Protein AF-A0A842LMZ5-F1 (afdb_monomer)

Sequence (261 aa):
MAWNIGANDLANAMGTSVGSKALTINQVIVLAGILEFSGAVFFGKRVTTTVAKGIVPIELLDQHLITIGAFSSILIAGVWITLATLYRLPVSTTHSIVGAVLGFGLALVLRGSLALSSIKWGTLLNIVASWIISPIAGAFFAFTIFFLIRRFILERAEEIGRVEKIFAYLQVASASYVAFAHGSNDVANAVGPVAAALGLFGTEIPRWLLAIGGLGIVIGLSTWGYRVIETVGERITTLTPTRGFSAEFGTASTVLICSSL

pLDDT: mean 90.0, std 8.0, range [53.66, 97.88]

Foldseek 3Di:
DLLLCLQAVLLVLCLLLVLQVLDDLVRSLVLLLVQLLCLLLPQQQLQLLVVLPDLANCVLDDLVLLLVLLVQLLVQLSVVSVVCLVVLHRDDSVVSSNVSSVVSNVVCCVVVNDPPVNGNVVVVVVVVVLVVVLVVQLVVQLVVQLVCCCVPPVVPDPDVVVVLNVLSVLLSVLSSLSSNLSSSNCLSSNLNSVCSSVVCHNHGDDSVSSSVSSVSSSNSNVPNNCSNSNCSSHPPDNHGSSSSSSSSNSNSVSSVVVSVD

Mean predicted aligned error: 4.44 Å

Secondary structure (DSSP, 8-state):
-HHHHHHHTHHHHHHHHHHTTSS-HHHHHHHHHHHHHHHHHHHHHHHHHHHHT-SS-GGGS-HHHHHHHHHHHHHHHHHHHHHHHHTT----HHHHHHHHHHHHHHHHHHTTSS-GGGS-HHHHHHHHHHHHHHHHHHHHHHHHHHHHHHHHTGGG-S-HHHHHHHHHHHHHHHHHHHHHHHHHHHHHHHHHHHHHHTT-TTSPPPHHHHHHHHHHHHHHIIIIIHHHHHHHHHHS----HHHHHHHHHHHHHHHHHHHH-

Radius of gyration: 19.39 Å; Cα contacts (8 Å, |Δi|>4): 434; chains: 1; bounding box: 47×34×58 Å

Structure (mmCIF, N/CA/C/O backbone):
data_AF-A0A842LMZ5-F1
#
_entry.id   AF-A0A842LMZ5-F1
#
loop_
_atom_site.group_PDB
_atom_site.id
_atom_site.type_symbol
_atom_site.label_atom_id
_atom_site.label_alt_id
_atom_site.label_comp_id
_atom_site.label_asym_id
_atom_site.label_entity_id
_atom_site.label_seq_id
_atom_site.pdbx_PDB_ins_code
_atom_site.Cartn_x
_atom_site.Cartn_y
_atom_site.Cartn_z
_atom_site.occu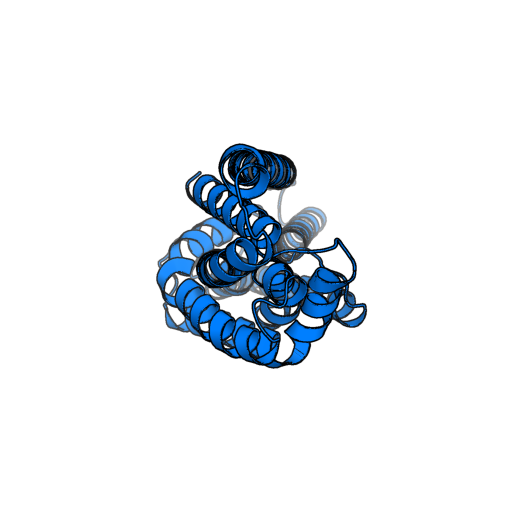pancy
_atom_site.B_iso_or_equiv
_atom_site.auth_seq_id
_atom_site.auth_comp_id
_atom_site.auth_asym_id
_atom_site.auth_atom_id
_atom_site.pdbx_PDB_model_num
ATOM 1 N N . MET A 1 1 ? 4.805 -9.711 -6.530 1.00 94.00 1 MET A N 1
ATOM 2 C CA . MET A 1 1 ? 4.537 -8.283 -6.256 1.00 94.00 1 MET A CA 1
ATOM 3 C C . MET A 1 1 ? 3.115 -8.013 -5.788 1.00 94.00 1 MET A C 1
ATOM 5 O O . MET A 1 1 ? 2.978 -7.666 -4.633 1.00 94.00 1 MET A O 1
ATOM 9 N N . ALA A 1 2 ? 2.054 -8.202 -6.587 1.00 96.25 2 ALA A N 1
ATOM 10 C CA . ALA A 1 2 ? 0.680 -7.941 -6.109 1.00 96.25 2 ALA A CA 1
ATOM 11 C C . ALA A 1 2 ? 0.329 -8.703 -4.814 1.00 96.25 2 ALA A C 1
ATOM 13 O O . ALA A 1 2 ? -0.167 -8.127 -3.854 1.00 96.25 2 ALA A O 1
ATOM 14 N N . TRP A 1 3 ? 0.708 -9.981 -4.752 1.00 97.56 3 TRP A N 1
ATOM 15 C CA . TRP A 1 3 ? 0.637 -10.778 -3.526 1.00 97.56 3 TRP A CA 1
ATOM 16 C C . TRP A 1 3 ? 1.426 -10.174 -2.354 1.00 97.56 3 TRP A C 1
ATOM 18 O O . TRP A 1 3 ? 0.945 -10.157 -1.229 1.00 97.56 3 TRP A O 1
ATOM 28 N N . ASN A 1 4 ? 2.612 -9.620 -2.609 1.00 97.06 4 ASN A N 1
ATOM 29 C CA . ASN A 1 4 ? 3.431 -8.983 -1.578 1.00 97.06 4 ASN A CA 1
ATOM 30 C C . ASN A 1 4 ? 2.762 -7.740 -0.989 1.00 97.06 4 ASN A C 1
ATOM 32 O O . ASN A 1 4 ? 2.852 -7.535 0.214 1.00 97.06 4 ASN A O 1
ATOM 36 N N . ILE A 1 5 ? 2.075 -6.958 -1.827 1.00 95.31 5 ILE A N 1
ATOM 37 C CA . ILE A 1 5 ? 1.325 -5.772 -1.402 1.00 95.31 5 ILE A CA 1
ATOM 38 C C . ILE A 1 5 ? 0.240 -6.179 -0.407 1.00 95.31 5 ILE A C 1
ATOM 40 O O . ILE A 1 5 ? 0.206 -5.669 0.705 1.00 95.31 5 ILE A O 1
ATOM 44 N N . GLY A 1 6 ? -0.590 -7.168 -0.747 1.00 95.62 6 GLY A N 1
ATOM 45 C CA . GLY A 1 6 ? -1.617 -7.645 0.183 1.00 95.62 6 GLY A CA 1
ATOM 46 C C . GLY A 1 6 ? -1.056 -8.280 1.457 1.00 95.62 6 GLY A C 1
ATOM 47 O O . GLY A 1 6 ? -1.643 -8.147 2.527 1.00 95.62 6 GLY A O 1
ATOM 48 N N . ALA A 1 7 ? 0.083 -8.968 1.354 1.00 96.12 7 ALA A N 1
ATOM 49 C CA . ALA A 1 7 ? 0.714 -9.640 2.485 1.00 96.12 7 ALA A CA 1
ATOM 50 C C . ALA A 1 7 ? 1.418 -8.681 3.465 1.00 96.12 7 ALA A C 1
ATOM 52 O O . ALA A 1 7 ? 1.523 -9.013 4.645 1.00 96.12 7 ALA A O 1
ATOM 53 N N . ASN A 1 8 ? 1.912 -7.527 2.999 1.00 95.12 8 ASN A N 1
ATOM 54 C CA . ASN A 1 8 ? 2.664 -6.577 3.825 1.00 95.12 8 ASN A CA 1
ATOM 55 C C . ASN A 1 8 ? 1.869 -5.300 4.133 1.00 95.12 8 ASN A C 1
ATOM 57 O O . ASN A 1 8 ? 1.686 -4.954 5.301 1.00 95.12 8 ASN A O 1
ATOM 61 N N . ASP A 1 9 ? 1.346 -4.640 3.101 1.00 88.50 9 ASP A N 1
ATOM 62 C CA . ASP A 1 9 ? 0.905 -3.247 3.192 1.00 88.50 9 ASP A CA 1
ATOM 63 C C . ASP A 1 9 ? -0.527 -3.117 3.736 1.00 88.50 9 ASP A C 1
ATOM 65 O O . ASP A 1 9 ? -0.882 -2.059 4.252 1.00 88.50 9 ASP A O 1
ATOM 69 N N . LEU A 1 10 ? -1.334 -4.192 3.772 1.00 82.62 10 LEU A N 1
ATOM 70 C CA . LEU A 1 10 ? -2.673 -4.106 4.381 1.00 82.62 10 LEU A CA 1
ATOM 71 C C . LEU A 1 10 ? -2.628 -3.772 5.883 1.00 82.62 10 LEU A C 1
ATOM 73 O O . LEU A 1 10 ? -3.576 -3.215 6.447 1.00 82.62 10 LEU A O 1
ATOM 77 N N . ALA A 1 11 ? -1.512 -4.055 6.554 1.00 86.06 11 ALA A N 1
ATOM 78 C CA . ALA A 1 11 ? -1.322 -3.615 7.930 1.00 86.06 11 ALA A CA 1
ATOM 79 C C . ALA A 1 11 ? -1.464 -2.087 8.079 1.00 86.06 11 ALA A C 1
ATOM 81 O O . ALA A 1 11 ? -1.948 -1.626 9.112 1.00 86.06 11 ALA A O 1
ATOM 82 N N . ASN A 1 12 ? -1.150 -1.322 7.028 1.00 83.62 12 ASN A N 1
ATOM 83 C CA . ASN A 1 12 ? -1.290 0.133 6.988 1.00 83.62 12 ASN A CA 1
ATOM 84 C C . ASN A 1 12 ? -2.759 0.585 6.962 1.00 83.62 12 ASN A C 1
ATOM 86 O O . ASN A 1 12 ? -3.075 1.654 7.479 1.00 83.62 12 ASN A O 1
ATOM 90 N N . ALA A 1 13 ? -3.654 -0.217 6.375 1.00 79.25 13 ALA A N 1
ATOM 91 C CA . ALA A 1 13 ? -5.072 0.112 6.241 1.00 79.25 13 ALA A CA 1
ATOM 92 C C . ALA A 1 13 ? -5.927 -0.393 7.410 1.00 79.25 13 ALA A C 1
ATOM 94 O O . ALA A 1 13 ? -6.877 0.269 7.818 1.00 79.25 13 ALA A O 1
ATOM 95 N N . MET A 1 14 ? -5.610 -1.583 7.929 1.00 88.75 14 MET A N 1
ATOM 96 C CA . MET A 1 14 ? -6.496 -2.323 8.838 1.00 88.75 14 MET A CA 1
ATOM 97 C C . MET A 1 14 ? -5.825 -2.749 10.153 1.00 88.75 14 MET A C 1
ATOM 99 O O . MET A 1 14 ? -6.510 -3.232 11.058 1.00 88.75 14 MET A O 1
ATOM 103 N N . GLY A 1 15 ? -4.510 -2.551 10.308 1.00 90.12 15 GLY A N 1
ATOM 104 C CA . GLY A 1 15 ? -3.787 -2.888 11.542 1.00 90.12 15 GLY A CA 1
ATOM 105 C C . GLY A 1 15 ? -4.336 -2.156 12.767 1.00 90.12 15 GLY A C 1
ATOM 106 O O . GLY A 1 15 ? -4.483 -2.746 13.837 1.00 90.12 15 GLY A O 1
ATOM 107 N N . THR A 1 16 ? -4.747 -0.899 12.590 1.00 90.69 16 THR A N 1
ATOM 108 C CA . THR A 1 16 ? -5.378 -0.073 13.629 1.00 90.69 16 THR A CA 1
ATOM 109 C C . THR A 1 16 ? -6.721 -0.622 14.101 1.00 90.69 16 THR A C 1
ATOM 111 O O . THR A 1 16 ? -7.037 -0.521 15.287 1.00 90.69 16 THR A O 1
ATOM 114 N N . SER A 1 17 ? -7.504 -1.214 13.198 1.00 92.38 17 SER A N 1
ATOM 115 C CA . SER A 1 17 ? -8.817 -1.802 13.498 1.00 92.38 17 SER A CA 1
ATOM 116 C C . SER A 1 17 ? -8.717 -3.140 14.231 1.00 92.38 17 SER A C 1
ATOM 118 O O . SER A 1 17 ? -9.563 -3.444 15.073 1.00 92.38 17 SER A O 1
ATOM 120 N N . VAL A 1 18 ? -7.664 -3.921 13.965 1.00 92.88 18 VAL A N 1
ATOM 121 C CA . VAL A 1 18 ? -7.360 -5.128 14.752 1.00 92.88 18 VAL A CA 1
ATOM 122 C C . VAL A 1 18 ? -6.804 -4.750 16.123 1.00 92.88 18 VAL A C 1
ATOM 124 O O . VAL A 1 18 ? -7.275 -5.262 17.137 1.00 92.88 18 VAL A O 1
ATOM 127 N N . GLY A 1 19 ? -5.867 -3.798 16.176 1.00 91.44 19 GLY A N 1
ATOM 128 C CA . GLY A 1 19 ? -5.256 -3.333 17.424 1.00 91.44 19 GLY A CA 1
ATOM 129 C C . GLY A 1 19 ? -6.251 -2.712 18.410 1.00 91.44 19 GLY A C 1
ATOM 130 O O . GLY A 1 19 ? -6.154 -2.944 19.614 1.00 91.44 19 GLY A O 1
ATOM 131 N N . SER A 1 20 ? -7.255 -1.978 17.913 1.00 92.69 20 SER A N 1
ATOM 132 C CA . SER A 1 20 ? -8.345 -1.425 18.735 1.00 92.69 20 SER A CA 1
ATOM 133 C C . SER A 1 20 ? -9.428 -2.443 19.106 1.00 92.69 20 SER A C 1
ATOM 135 O O . SER A 1 20 ? -10.341 -2.115 19.867 1.00 92.69 20 SER A O 1
ATOM 137 N N . LYS A 1 21 ? -9.340 -3.671 18.573 1.00 92.06 21 LYS A N 1
ATOM 138 C CA . LYS A 1 21 ? -10.358 -4.729 18.664 1.00 92.06 21 LYS A CA 1
ATOM 139 C C . LYS A 1 21 ? -11.708 -4.346 18.041 1.00 92.06 21 LYS A C 1
ATOM 141 O O . LYS A 1 21 ? -12.724 -4.951 18.381 1.00 92.06 21 LYS A O 1
ATOM 146 N N . ALA A 1 22 ? -11.729 -3.369 17.131 1.00 92.44 22 ALA A N 1
ATOM 147 C CA . ALA A 1 22 ? -12.920 -3.032 16.350 1.00 92.44 22 ALA A CA 1
ATOM 148 C C . ALA A 1 22 ? -13.257 -4.132 15.329 1.00 92.44 22 ALA A C 1
ATOM 150 O O . ALA A 1 22 ? -14.430 -4.404 15.079 1.00 92.44 22 ALA A O 1
ATOM 151 N N . LEU A 1 23 ? -12.233 -4.793 14.774 1.00 93.81 23 LEU A N 1
ATOM 152 C CA . LEU A 1 23 ? -12.373 -5.926 13.861 1.00 93.81 23 LEU A CA 1
ATOM 153 C C . LEU A 1 23 ? -11.467 -7.088 14.266 1.00 93.81 23 LEU A C 1
ATOM 155 O O . LEU A 1 23 ? -10.361 -6.910 14.770 1.00 93.81 23 LEU A O 1
ATOM 159 N N . THR A 1 24 ? -11.924 -8.300 13.977 1.00 94.06 24 THR A N 1
ATOM 160 C CA . THR A 1 24 ? -11.090 -9.508 14.009 1.00 94.06 24 THR A CA 1
ATOM 161 C C . THR A 1 24 ? -10.314 -9.664 12.700 1.00 94.06 24 THR A C 1
ATOM 163 O O . THR A 1 24 ? -10.743 -9.178 11.653 1.00 94.06 24 THR A O 1
ATOM 166 N N . ILE A 1 25 ? -9.209 -10.414 12.723 1.00 91.12 25 ILE A N 1
ATOM 167 C CA . ILE A 1 25 ? -8.402 -10.698 11.521 1.00 91.12 25 ILE A CA 1
ATOM 168 C C . ILE A 1 25 ? -9.253 -11.320 10.403 1.00 91.12 25 ILE A C 1
ATOM 170 O O . ILE A 1 25 ? -9.144 -10.913 9.250 1.00 91.12 25 ILE A O 1
ATOM 174 N N . ASN A 1 26 ? -10.157 -12.245 10.734 1.00 92.75 26 ASN A N 1
ATOM 175 C CA . ASN A 1 26 ? -11.034 -12.874 9.741 1.00 92.75 26 ASN A CA 1
ATOM 176 C C . ASN A 1 26 ? -11.990 -11.864 9.089 1.00 92.75 26 ASN A C 1
ATOM 178 O O . ASN A 1 26 ? -12.201 -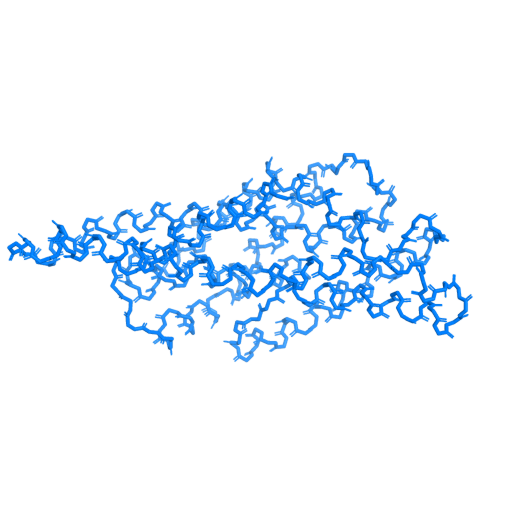11.909 7.879 1.00 92.75 26 ASN A O 1
ATOM 182 N N . GLN A 1 27 ? -12.542 -10.930 9.872 1.00 95.38 27 GLN A N 1
ATOM 183 C CA . GLN A 1 27 ? -13.381 -9.857 9.331 1.00 95.38 27 GLN A CA 1
ATOM 184 C C . GLN A 1 27 ? -12.571 -8.915 8.440 1.00 95.38 27 GLN A C 1
ATOM 186 O O . GLN A 1 27 ? -13.058 -8.532 7.380 1.00 95.38 27 GLN A O 1
ATOM 191 N N . VAL A 1 28 ? -11.334 -8.590 8.831 1.00 93.69 28 VAL A N 1
ATOM 192 C CA . VAL A 1 28 ? -10.422 -7.780 8.014 1.00 93.69 28 VAL A CA 1
ATOM 193 C C . VAL A 1 28 ? -10.125 -8.459 6.683 1.00 93.69 28 VAL A C 1
ATOM 195 O O . VAL A 1 28 ? -10.244 -7.806 5.654 1.00 93.69 28 VAL A O 1
ATOM 198 N N . ILE A 1 29 ? -9.802 -9.755 6.668 1.00 93.00 29 ILE A N 1
ATOM 199 C CA . ILE A 1 29 ? -9.502 -10.484 5.425 1.00 93.00 29 ILE A CA 1
ATOM 200 C C . ILE A 1 29 ? -10.671 -10.388 4.435 1.00 93.00 29 ILE A C 1
ATOM 202 O O . ILE A 1 29 ? -10.458 -10.093 3.260 1.00 93.00 29 ILE A O 1
ATOM 206 N N . VAL A 1 30 ? -11.908 -10.583 4.904 1.00 95.06 30 VAL A N 1
ATOM 207 C CA . VAL A 1 30 ? -13.100 -10.509 4.044 1.00 95.06 30 VAL A CA 1
ATOM 208 C C . VAL A 1 30 ? -13.379 -9.073 3.600 1.00 95.06 30 VAL A C 1
ATOM 210 O O . VAL A 1 30 ? -13.514 -8.810 2.405 1.00 95.06 30 VAL A O 1
ATOM 213 N N . LEU A 1 31 ? -13.457 -8.138 4.550 1.00 95.69 31 LEU A N 1
ATOM 214 C CA . LEU A 1 31 ? -13.822 -6.747 4.286 1.00 95.69 31 LEU A CA 1
ATOM 215 C C . LEU A 1 31 ? -12.781 -6.054 3.406 1.00 95.69 31 LEU A C 1
ATOM 217 O O . LEU A 1 31 ? -13.117 -5.506 2.356 1.00 95.69 31 LEU A O 1
ATOM 221 N N . ALA A 1 32 ? -11.513 -6.113 3.809 1.00 94.50 32 ALA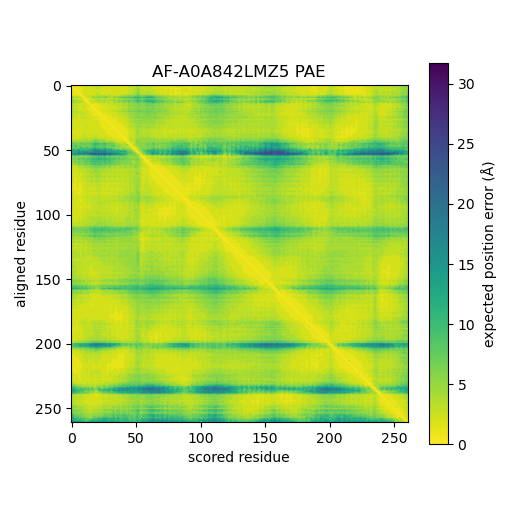 A N 1
ATOM 222 C CA . ALA A 1 32 ? -10.426 -5.518 3.054 1.00 94.50 32 ALA A CA 1
ATOM 223 C C . ALA A 1 32 ? -10.224 -6.233 1.719 1.00 94.50 32 ALA A C 1
ATOM 225 O O . ALA A 1 32 ? -9.994 -5.563 0.724 1.00 94.50 32 ALA A O 1
ATOM 226 N N . GLY A 1 33 ? -10.399 -7.558 1.649 1.00 95.50 33 GLY A N 1
ATOM 227 C CA . GLY A 1 33 ? -10.316 -8.289 0.385 1.00 95.50 33 GLY A CA 1
ATOM 228 C C . GLY A 1 33 ? -11.298 -7.760 -0.666 1.00 95.50 33 GLY A C 1
ATOM 229 O O . GLY A 1 33 ? -10.911 -7.505 -1.805 1.00 95.50 33 GLY A O 1
ATOM 230 N N . ILE A 1 34 ? -12.555 -7.519 -0.280 1.00 96.56 34 ILE A N 1
ATOM 231 C CA . ILE A 1 34 ? -13.571 -6.951 -1.181 1.00 96.56 34 ILE A CA 1
ATOM 232 C C . ILE A 1 34 ? -13.214 -5.513 -1.579 1.00 96.56 34 ILE A C 1
ATOM 234 O O . ILE A 1 34 ? -13.311 -5.152 -2.757 1.00 96.56 34 ILE A O 1
ATOM 238 N N . LEU A 1 35 ? -12.819 -4.685 -0.611 1.00 95.56 35 LEU A N 1
ATOM 239 C CA . LEU A 1 35 ? -12.592 -3.255 -0.824 1.00 95.56 35 LEU A CA 1
ATOM 240 C C . LEU A 1 35 ? -11.307 -2.966 -1.599 1.00 95.56 35 LEU A C 1
ATOM 242 O O . LEU A 1 35 ? -11.349 -2.168 -2.530 1.00 95.56 35 LEU A O 1
ATOM 246 N N . GLU A 1 36 ? -10.209 -3.651 -1.286 1.00 94.38 36 GLU A N 1
ATOM 247 C CA . GLU A 1 36 ? -8.940 -3.571 -2.018 1.00 94.38 36 GLU A CA 1
ATOM 248 C C . GLU A 1 36 ? -9.131 -4.008 -3.468 1.00 94.38 36 GLU A C 1
ATOM 250 O O . GLU A 1 36 ? -8.725 -3.304 -4.390 1.00 94.38 36 GLU A O 1
ATOM 255 N N . PHE A 1 37 ? -9.810 -5.141 -3.689 1.00 96.12 37 PHE A N 1
ATOM 256 C CA . PHE A 1 37 ? -10.109 -5.617 -5.037 1.00 96.12 37 PHE A CA 1
ATOM 257 C C . PHE A 1 37 ? -10.954 -4.604 -5.815 1.00 96.12 37 PHE A C 1
ATOM 259 O O . PHE A 1 37 ? -10.651 -4.286 -6.966 1.00 96.12 37 PHE A O 1
ATOM 266 N N . SER A 1 38 ? -11.992 -4.061 -5.176 1.00 94.94 38 SER A N 1
ATOM 267 C CA . SER A 1 38 ? -12.867 -3.059 -5.787 1.00 94.94 38 SER A CA 1
ATOM 268 C C . SER A 1 38 ? -12.104 -1.770 -6.113 1.00 94.94 38 SER A C 1
ATOM 270 O O . SER A 1 38 ? -12.198 -1.271 -7.235 1.00 94.94 38 SER A O 1
ATOM 272 N N . GLY A 1 39 ? -11.305 -1.255 -5.177 1.00 92.38 39 GLY A N 1
ATOM 273 C CA . GLY A 1 39 ? -10.462 -0.078 -5.381 1.00 92.38 39 GLY A CA 1
ATOM 274 C C . GLY A 1 39 ? -9.471 -0.283 -6.525 1.00 92.38 39 GLY A C 1
ATOM 275 O O . GLY A 1 39 ? -9.402 0.538 -7.444 1.00 92.38 39 GLY A O 1
ATOM 276 N N . ALA A 1 40 ? -8.784 -1.426 -6.535 1.00 92.81 40 ALA A N 1
ATOM 277 C CA . ALA A 1 40 ? -7.825 -1.799 -7.570 1.00 92.81 40 ALA A CA 1
ATOM 278 C C . ALA A 1 40 ? -8.460 -1.847 -8.969 1.00 92.81 40 ALA A C 1
ATOM 280 O O . ALA A 1 40 ? -7.941 -1.246 -9.913 1.00 92.81 40 ALA A O 1
ATOM 281 N N . VAL A 1 41 ? -9.603 -2.525 -9.112 1.00 93.50 41 VAL A N 1
ATOM 282 C CA . VAL A 1 41 ? -10.260 -2.740 -10.412 1.00 93.50 41 VAL A CA 1
ATOM 283 C C . VAL A 1 41 ? -10.941 -1.482 -10.938 1.00 93.50 41 VAL A C 1
ATOM 285 O O . VAL A 1 41 ? -10.830 -1.176 -12.128 1.00 93.50 41 VAL A O 1
ATOM 288 N N . PHE A 1 42 ? -11.665 -0.759 -10.081 1.00 89.94 42 PHE A N 1
ATOM 289 C CA . PHE A 1 42 ? -12.510 0.351 -10.523 1.00 89.94 42 PHE A CA 1
ATOM 290 C C . PHE A 1 42 ? -11.784 1.699 -10.526 1.00 89.94 42 PHE A C 1
ATOM 292 O O . PHE A 1 42 ? -12.078 2.532 -11.383 1.00 89.94 42 PHE A O 1
ATOM 299 N N . PHE A 1 43 ? -10.818 1.908 -9.626 1.00 86.69 43 PHE A N 1
ATOM 300 C CA . PHE A 1 43 ? -10.148 3.203 -9.447 1.00 86.69 43 PHE A CA 1
ATOM 301 C C . PHE A 1 43 ? -8.634 3.155 -9.685 1.00 86.69 43 PHE A C 1
ATOM 303 O O . PHE A 1 43 ? -8.028 4.200 -9.927 1.00 86.69 43 PHE A O 1
ATOM 310 N N . GLY A 1 44 ? -8.027 1.966 -9.759 1.00 83.75 44 GLY A N 1
ATOM 311 C CA . GLY A 1 44 ? -6.580 1.831 -9.948 1.00 83.75 44 GLY A CA 1
ATOM 312 C C . GLY A 1 44 ? -6.037 2.236 -11.316 1.00 83.75 44 GLY A C 1
ATOM 313 O O . GLY A 1 44 ? -4.835 2.466 -11.470 1.00 83.75 44 GLY A O 1
ATOM 314 N N . LYS A 1 45 ? -6.908 2.409 -12.317 1.00 81.56 45 LYS A N 1
ATOM 315 C CA . LYS A 1 45 ? -6.509 2.835 -13.667 1.00 81.56 45 LYS A CA 1
ATOM 316 C C . LYS A 1 45 ? -5.754 4.167 -13.653 1.00 81.56 45 LYS A C 1
ATOM 318 O O . LYS A 1 45 ? -4.722 4.275 -14.310 1.00 81.56 45 LYS A O 1
ATOM 323 N N . ARG A 1 46 ? -6.243 5.165 -12.903 1.00 73.12 46 ARG A N 1
ATOM 324 C CA . ARG A 1 46 ? -5.671 6.525 -12.900 1.00 73.12 46 ARG A CA 1
ATOM 325 C C . ARG A 1 46 ? -4.221 6.504 -12.418 1.00 73.12 46 ARG A C 1
ATOM 327 O O . ARG A 1 46 ? -3.345 6.954 -13.147 1.00 73.12 46 ARG A O 1
ATOM 334 N N . VAL A 1 47 ? -3.970 5.905 -11.256 1.00 70.50 47 VAL A N 1
ATOM 335 C CA . VAL A 1 47 ? -2.632 5.848 -10.642 1.00 70.50 47 VAL A CA 1
ATOM 336 C C . VAL A 1 47 ? -1.680 4.971 -11.450 1.00 70.50 47 VAL A C 1
ATOM 338 O O . VAL A 1 47 ? -0.529 5.337 -11.680 1.00 70.50 47 VAL A O 1
ATOM 341 N N . THR A 1 48 ? -2.174 3.850 -11.981 1.00 73.81 48 THR A N 1
ATOM 342 C CA . THR A 1 48 ? -1.359 2.953 -12.812 1.00 73.81 48 THR A CA 1
ATOM 343 C C . THR A 1 48 ? -0.838 3.658 -14.064 1.00 73.81 48 THR A C 1
ATOM 345 O O . THR A 1 48 ? 0.327 3.489 -14.424 1.00 73.81 48 THR A O 1
ATOM 348 N N . THR A 1 49 ? -1.655 4.502 -14.705 1.00 64.62 49 THR A N 1
ATOM 349 C CA . THR A 1 49 ? -1.212 5.267 -15.883 1.00 64.62 49 THR A CA 1
ATOM 350 C C . THR A 1 49 ? -0.156 6.329 -15.565 1.00 64.62 49 THR A C 1
ATOM 352 O O . THR A 1 49 ? 0.656 6.642 -16.435 1.00 64.62 49 THR A O 1
ATOM 355 N N . THR A 1 50 ? -0.120 6.873 -14.344 1.00 64.62 50 THR A N 1
ATOM 356 C CA . THR A 1 50 ? 0.906 7.834 -13.905 1.00 64.62 50 THR A CA 1
ATOM 357 C C . THR A 1 50 ? 2.200 7.146 -13.488 1.00 64.62 50 THR A C 1
ATOM 359 O O . THR A 1 50 ? 3.268 7.590 -13.900 1.00 64.62 50 THR A O 1
ATOM 362 N N . VAL A 1 51 ? 2.127 6.033 -12.748 1.00 61.03 51 VAL A N 1
ATOM 363 C CA . VAL A 1 51 ? 3.312 5.238 -12.362 1.00 61.03 51 VAL A CA 1
ATOM 364 C C . VAL A 1 51 ? 4.013 4.673 -13.594 1.00 61.03 51 VAL A C 1
ATOM 366 O O . VAL A 1 51 ? 5.243 4.688 -13.662 1.00 61.03 51 VAL A O 1
ATOM 369 N N . ALA A 1 52 ? 3.242 4.255 -14.604 1.00 53.66 52 ALA A N 1
ATOM 370 C CA . ALA A 1 52 ? 3.792 3.783 -15.866 1.00 53.66 52 ALA A CA 1
ATOM 371 C C . ALA A 1 52 ? 4.716 4.826 -16.508 1.00 53.66 52 ALA A C 1
ATOM 373 O O . ALA A 1 52 ? 5.781 4.425 -16.953 1.00 53.66 52 ALA A O 1
ATOM 374 N N . LYS A 1 53 ? 4.374 6.133 -16.462 1.00 55.03 53 LYS A N 1
ATOM 375 C CA . LYS A 1 53 ? 5.119 7.259 -17.082 1.00 55.03 53 LYS A CA 1
ATOM 376 C C . LYS A 1 53 ? 6.555 7.465 -16.573 1.00 55.03 53 LYS A C 1
ATOM 378 O O . LYS A 1 53 ? 7.314 8.179 -17.231 1.00 55.03 53 LYS A O 1
ATOM 383 N N . GLY A 1 54 ? 6.911 6.802 -15.469 1.00 67.94 54 GLY A N 1
ATOM 384 C CA . GLY A 1 54 ? 8.256 6.315 -15.148 1.00 67.94 54 GLY A CA 1
ATOM 385 C C . GLY A 1 54 ? 9.358 7.343 -14.858 1.00 67.94 54 GLY A C 1
ATOM 386 O O . GLY A 1 54 ? 9.474 8.385 -15.494 1.00 67.94 54 GLY A O 1
ATOM 387 N N . ILE A 1 55 ? 10.233 6.995 -13.908 1.00 77.81 55 ILE A N 1
ATOM 388 C CA . ILE A 1 55 ? 11.511 7.680 -13.613 1.00 77.81 55 ILE A CA 1
ATOM 389 C C . ILE A 1 55 ? 12.556 7.390 -14.706 1.00 77.81 55 ILE A C 1
ATOM 391 O O . ILE A 1 55 ? 13.414 8.222 -15.003 1.00 77.81 55 ILE A O 1
ATOM 395 N N . VAL A 1 56 ? 12.469 6.204 -15.313 1.00 86.81 56 VAL A N 1
ATOM 396 C CA . VAL A 1 56 ? 13.294 5.776 -16.446 1.00 86.81 56 VAL A CA 1
ATOM 397 C C . VAL A 1 56 ? 12.547 6.113 -17.743 1.00 86.81 56 VAL A C 1
ATOM 399 O O . VAL A 1 56 ? 11.360 5.794 -17.834 1.00 86.81 56 VAL A O 1
ATOM 402 N N . PRO A 1 57 ? 13.197 6.754 -18.732 1.00 85.38 57 PRO A N 1
ATOM 403 C CA . PRO A 1 57 ? 12.580 7.136 -20.002 1.00 85.38 57 PRO A CA 1
ATOM 404 C C . PRO A 1 57 ? 12.425 5.911 -20.908 1.00 85.38 57 PRO A C 1
ATOM 406 O O . PRO A 1 57 ? 13.253 5.640 -21.778 1.00 85.38 57 PRO A O 1
ATOM 409 N N . ILE A 1 58 ? 11.384 5.121 -20.663 1.00 82.88 58 ILE A N 1
ATOM 410 C CA . ILE A 1 58 ? 11.173 3.868 -21.386 1.00 82.88 58 ILE A CA 1
ATOM 411 C C . ILE A 1 58 ? 10.875 4.077 -22.875 1.00 82.88 58 ILE A C 1
ATOM 413 O O . ILE A 1 58 ? 11.066 3.161 -23.658 1.00 82.88 58 ILE A O 1
ATOM 417 N N . GLU A 1 59 ? 10.480 5.283 -23.286 1.00 82.81 59 GLU A N 1
ATOM 418 C CA . GLU A 1 59 ? 10.238 5.641 -24.688 1.00 82.81 59 GLU A CA 1
ATOM 419 C C . GLU A 1 59 ? 11.519 5.619 -25.540 1.00 82.81 59 GLU A C 1
ATOM 421 O O . GLU A 1 59 ? 11.450 5.551 -26.764 1.00 82.81 59 GLU A O 1
ATOM 426 N N . LEU A 1 60 ? 12.687 5.686 -24.894 1.00 86.00 60 LEU A N 1
ATOM 427 C CA . LEU A 1 60 ? 13.999 5.627 -25.544 1.00 86.00 60 LEU A CA 1
ATOM 428 C C . LEU A 1 60 ? 14.544 4.196 -25.656 1.00 86.00 60 LEU A C 1
ATOM 430 O O . LEU A 1 60 ? 15.634 4.001 -26.190 1.00 86.00 60 LEU A O 1
ATOM 434 N N . LEU A 1 61 ? 13.829 3.210 -25.109 1.00 88.50 61 LEU A N 1
ATOM 435 C CA . LEU A 1 61 ? 14.280 1.828 -24.998 1.00 88.50 61 LEU A CA 1
ATOM 436 C C . LEU A 1 61 ? 13.488 0.926 -25.942 1.00 88.50 61 LEU A C 1
ATOM 438 O O . LEU A 1 61 ? 12.315 1.162 -26.226 1.00 88.50 61 LEU A O 1
ATOM 442 N N . ASP A 1 62 ? 14.118 -0.151 -26.400 1.00 91.50 62 ASP A N 1
ATOM 443 C CA . ASP A 1 62 ? 13.402 -1.202 -27.107 1.00 91.50 62 ASP A CA 1
ATOM 444 C C . ASP A 1 62 ? 12.489 -1.985 -26.149 1.00 91.50 62 ASP A C 1
ATOM 446 O O . ASP A 1 62 ? 12.760 -2.141 -24.953 1.00 91.50 62 ASP A O 1
ATOM 450 N N . GLN A 1 63 ? 11.405 -2.535 -26.697 1.00 91.56 63 GLN A N 1
ATOM 451 C CA . GLN A 1 63 ? 10.404 -3.262 -25.916 1.00 91.56 63 GLN A CA 1
ATOM 452 C C . GLN A 1 63 ? 10.994 -4.453 -25.142 1.00 91.56 63 GLN A C 1
ATOM 454 O O . GLN A 1 63 ? 10.493 -4.799 -24.067 1.00 91.56 63 GLN A O 1
ATOM 459 N N . HIS A 1 64 ? 12.057 -5.083 -25.652 1.00 92.75 64 HIS A N 1
ATOM 460 C CA . HIS A 1 64 ? 12.687 -6.218 -24.989 1.00 92.75 64 HIS A CA 1
ATOM 461 C C . HIS A 1 64 ? 13.419 -5.778 -23.711 1.00 92.75 64 HIS A C 1
ATOM 463 O O . HIS A 1 64 ? 13.210 -6.388 -22.658 1.00 92.75 64 HIS A O 1
ATOM 469 N N . LEU A 1 65 ? 14.171 -4.672 -23.745 1.00 92.69 65 LEU A N 1
ATOM 470 C CA . LEU A 1 65 ? 14.777 -4.087 -22.545 1.00 92.69 65 LEU A CA 1
ATOM 471 C C . LEU A 1 65 ? 13.737 -3.597 -21.534 1.00 92.69 65 LEU A C 1
ATOM 473 O O . LEU A 1 65 ? 13.903 -3.851 -20.340 1.00 92.69 65 LEU A O 1
ATOM 477 N N . ILE A 1 66 ? 12.650 -2.955 -21.982 1.00 91.88 66 ILE A N 1
ATOM 478 C CA . ILE A 1 66 ? 11.550 -2.529 -21.092 1.00 91.88 66 ILE A CA 1
ATOM 479 C C . ILE A 1 66 ? 10.973 -3.737 -20.351 1.00 91.88 66 ILE A C 1
ATOM 481 O O . ILE A 1 66 ? 10.784 -3.699 -19.134 1.00 91.88 66 ILE A O 1
ATOM 485 N N . THR A 1 67 ? 10.736 -4.826 -21.081 1.00 93.62 67 THR A N 1
ATOM 486 C CA . THR A 1 67 ? 10.194 -6.072 -20.534 1.00 93.62 67 THR A CA 1
ATOM 487 C C . THR A 1 67 ? 11.133 -6.668 -19.486 1.00 93.62 67 THR A C 1
ATOM 489 O O . THR A 1 67 ? 10.702 -6.955 -18.369 1.00 93.62 67 THR A O 1
ATOM 492 N N . ILE A 1 68 ? 12.428 -6.795 -19.798 1.00 93.62 68 ILE A N 1
ATOM 493 C CA . ILE A 1 68 ? 13.437 -7.294 -18.849 1.00 93.62 68 ILE A CA 1
ATOM 494 C C . ILE A 1 68 ? 13.498 -6.413 -17.602 1.00 93.62 68 ILE A C 1
ATOM 496 O O . ILE A 1 68 ? 13.527 -6.939 -16.487 1.00 93.62 68 ILE A O 1
ATOM 500 N N . GLY A 1 69 ? 13.497 -5.090 -17.776 1.00 92.88 69 GLY A N 1
ATOM 501 C CA . GLY A 1 69 ? 13.515 -4.133 -16.675 1.00 92.88 69 GLY A CA 1
ATOM 502 C C . GLY A 1 69 ? 12.312 -4.296 -15.759 1.00 92.88 69 GLY A C 1
ATOM 503 O O . GLY A 1 69 ? 12.477 -4.511 -14.563 1.00 92.88 69 GLY A O 1
ATOM 504 N N . ALA A 1 70 ? 11.107 -4.300 -16.325 1.00 92.81 70 ALA A N 1
ATOM 505 C CA . ALA A 1 70 ? 9.869 -4.483 -15.578 1.00 92.81 70 ALA A CA 1
ATOM 506 C C . ALA A 1 70 ? 9.837 -5.799 -14.784 1.00 92.81 70 ALA A C 1
ATOM 508 O O . ALA A 1 70 ? 9.531 -5.785 -13.588 1.00 92.81 70 ALA A O 1
ATOM 509 N N . PHE A 1 71 ? 10.187 -6.926 -15.415 1.00 94.31 71 PHE A N 1
ATOM 510 C CA . PHE A 1 71 ? 10.234 -8.223 -14.733 1.00 94.31 71 PHE A CA 1
ATOM 511 C C . PHE A 1 71 ? 11.288 -8.248 -13.628 1.00 94.31 71 PHE A C 1
ATOM 513 O O . PHE A 1 71 ? 10.994 -8.692 -12.518 1.00 94.31 71 PHE A O 1
ATOM 520 N N . SER A 1 72 ? 12.487 -7.732 -13.902 1.00 95.38 72 SER A N 1
ATOM 521 C CA . SER A 1 72 ? 13.574 -7.676 -12.920 1.00 95.38 72 SER A CA 1
ATOM 522 C C . SER A 1 72 ? 13.191 -6.807 -11.721 1.00 95.38 72 SER A C 1
ATOM 524 O O . SER A 1 72 ? 13.390 -7.224 -10.579 1.00 95.38 72 SER A O 1
ATOM 526 N N . SER A 1 73 ? 12.581 -5.639 -11.959 1.00 94.69 73 SER A N 1
ATOM 527 C CA . SER A 1 73 ? 12.157 -4.718 -10.902 1.00 94.69 73 SER A CA 1
ATOM 528 C C . SER A 1 73 ? 11.048 -5.304 -10.026 1.00 94.69 73 SER A C 1
ATOM 530 O O . SER A 1 73 ? 11.148 -5.258 -8.801 1.00 94.69 73 SER A O 1
ATOM 532 N N . ILE A 1 74 ? 10.016 -5.907 -10.629 1.00 94.94 74 ILE A N 1
ATOM 533 C CA . ILE A 1 74 ? 8.933 -6.584 -9.894 1.00 94.94 74 ILE A CA 1
ATOM 534 C C . ILE A 1 74 ? 9.475 -7.770 -9.091 1.00 94.94 74 ILE A C 1
ATOM 536 O O . ILE A 1 74 ? 9.042 -7.988 -7.956 1.00 94.94 74 ILE A O 1
ATOM 540 N N . LEU A 1 75 ? 10.401 -8.545 -9.666 1.00 96.50 75 LEU A N 1
ATOM 541 C CA . LEU A 1 75 ? 10.978 -9.716 -9.016 1.00 96.50 75 LEU A CA 1
ATOM 542 C C . LEU A 1 75 ? 11.788 -9.320 -7.781 1.00 96.50 75 LEU A C 1
ATOM 544 O O . LEU A 1 75 ? 11.524 -9.844 -6.701 1.00 96.50 75 LEU A O 1
ATOM 548 N N . ILE A 1 76 ? 12.733 -8.382 -7.911 1.00 97.31 76 ILE A N 1
ATOM 549 C CA . ILE A 1 76 ? 13.600 -8.002 -6.788 1.00 97.31 76 ILE A CA 1
ATOM 550 C C . ILE A 1 76 ? 12.827 -7.277 -5.683 1.00 97.31 76 ILE A C 1
ATOM 552 O O . ILE A 1 76 ? 13.026 -7.583 -4.507 1.00 97.31 76 ILE A O 1
ATOM 556 N N . ALA A 1 77 ? 11.883 -6.395 -6.041 1.00 96.25 77 ALA A N 1
ATOM 557 C CA . ALA A 1 77 ? 10.990 -5.768 -5.070 1.00 96.25 77 ALA A CA 1
ATOM 558 C C . ALA A 1 77 ? 10.148 -6.832 -4.348 1.00 96.25 77 ALA A C 1
ATOM 560 O O . ALA A 1 77 ? 10.070 -6.836 -3.122 1.00 96.25 77 ALA A O 1
ATOM 561 N N . GLY A 1 78 ? 9.589 -7.791 -5.095 1.00 97.12 78 GLY A N 1
ATOM 562 C CA . GLY A 1 78 ? 8.833 -8.907 -4.535 1.00 97.12 78 GLY A CA 1
ATOM 563 C C . GLY A 1 78 ? 9.651 -9.763 -3.567 1.00 97.12 78 GLY A C 1
ATOM 564 O O . GLY A 1 78 ? 9.170 -10.060 -2.479 1.00 97.12 78 GLY A O 1
ATOM 565 N N . VAL A 1 79 ? 10.890 -10.124 -3.919 1.00 97.88 79 VAL A N 1
ATOM 566 C CA . VAL A 1 79 ? 11.790 -10.893 -3.039 1.00 97.88 79 VAL A CA 1
ATOM 567 C C . VAL A 1 79 ? 12.069 -10.130 -1.747 1.00 97.88 79 VAL A C 1
ATOM 569 O O . VAL A 1 79 ? 11.903 -10.694 -0.665 1.00 97.88 79 VAL A O 1
ATOM 572 N N . TRP A 1 80 ? 12.430 -8.848 -1.843 1.00 97.62 80 TRP A N 1
ATOM 573 C CA . TRP A 1 80 ? 12.683 -8.006 -0.674 1.00 97.62 80 TRP A CA 1
ATOM 574 C C . TRP A 1 80 ? 11.467 -7.927 0.257 1.00 97.62 80 TRP A C 1
ATOM 576 O O . TRP A 1 80 ? 11.588 -8.170 1.458 1.00 97.62 80 TRP A O 1
ATOM 586 N N . ILE A 1 81 ? 10.276 -7.671 -0.291 1.00 97.25 81 ILE A N 1
ATOM 587 C CA . ILE A 1 81 ? 9.053 -7.554 0.512 1.00 97.25 81 ILE A CA 1
ATOM 588 C C . ILE A 1 81 ? 8.655 -8.911 1.104 1.00 97.25 81 ILE A C 1
ATOM 590 O O . ILE A 1 81 ? 8.216 -8.965 2.251 1.00 97.25 81 ILE A O 1
ATOM 594 N N . THR A 1 82 ? 8.836 -10.026 0.384 1.00 97.25 82 THR A N 1
ATOM 595 C CA . THR A 1 82 ? 8.628 -11.372 0.952 1.00 97.25 82 THR A CA 1
ATOM 596 C C . THR A 1 82 ? 9.516 -11.584 2.175 1.00 97.25 82 THR A C 1
ATOM 598 O O . THR A 1 82 ? 9.020 -12.024 3.211 1.00 97.25 82 THR A O 1
ATOM 601 N N . LEU A 1 83 ? 10.807 -11.245 2.081 1.00 97.50 83 LEU A N 1
ATOM 602 C CA . LEU A 1 83 ? 11.743 -11.367 3.200 1.00 97.50 83 LEU A CA 1
ATOM 603 C C . LEU A 1 83 ? 11.323 -10.477 4.375 1.00 97.50 83 LEU A C 1
ATOM 605 O O . LEU A 1 83 ? 11.231 -10.961 5.499 1.00 97.50 83 LEU A O 1
ATOM 609 N N . ALA A 1 84 ? 10.979 -9.213 4.129 1.00 96.62 84 ALA A N 1
ATOM 610 C CA . ALA A 1 84 ? 10.477 -8.321 5.174 1.00 96.62 84 ALA A CA 1
ATOM 611 C C . ALA A 1 84 ? 9.210 -8.875 5.855 1.00 96.62 84 ALA A C 1
ATOM 613 O O . ALA A 1 84 ? 9.120 -8.911 7.083 1.00 96.62 84 ALA A O 1
ATOM 614 N N . THR A 1 85 ? 8.269 -9.399 5.066 1.00 96.00 85 THR A N 1
ATOM 615 C CA . THR A 1 85 ? 7.018 -10.001 5.559 1.00 96.00 85 THR A CA 1
ATOM 616 C C . THR A 1 85 ? 7.274 -11.269 6.379 1.00 96.00 85 THR A C 1
ATOM 618 O O . THR A 1 85 ? 6.604 -11.493 7.389 1.00 96.00 85 THR A O 1
ATOM 621 N N . LEU A 1 86 ? 8.274 -12.085 6.013 1.00 95.56 86 LEU A N 1
ATOM 622 C CA . LEU A 1 86 ? 8.699 -13.249 6.806 1.00 95.56 86 LEU A CA 1
ATOM 623 C C . LEU A 1 86 ? 9.131 -12.841 8.218 1.00 95.56 86 LEU A C 1
ATOM 625 O O . LEU A 1 86 ? 8.733 -13.490 9.188 1.00 95.56 86 LEU A O 1
ATOM 629 N N . TYR A 1 87 ? 9.873 -11.737 8.325 1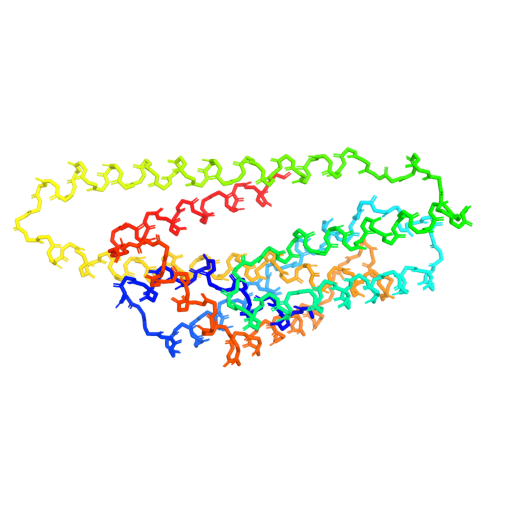.00 95.00 87 TYR A N 1
ATOM 630 C CA . TYR A 1 87 ? 10.290 -11.138 9.596 1.00 95.00 87 TYR A CA 1
ATOM 631 C C . TYR A 1 87 ? 9.221 -10.241 10.241 1.00 95.00 87 TYR A C 1
ATOM 633 O O . TYR A 1 87 ? 9.483 -9.635 11.277 1.00 95.00 87 TYR A O 1
ATOM 641 N N . ARG A 1 88 ? 8.004 -10.198 9.677 1.00 93.62 88 ARG A N 1
ATOM 642 C CA . ARG A 1 88 ? 6.861 -9.396 10.152 1.00 93.62 88 ARG A CA 1
ATOM 643 C C . ARG A 1 88 ? 7.130 -7.886 10.173 1.00 93.62 88 ARG A C 1
ATOM 645 O O . ARG A 1 88 ? 6.560 -7.164 10.986 1.00 93.62 88 ARG A O 1
ATOM 652 N N . LEU A 1 89 ? 8.009 -7.409 9.296 1.00 92.94 89 LEU A N 1
ATOM 653 C CA . LEU A 1 89 ? 8.371 -6.000 9.202 1.00 92.94 89 LEU A CA 1
ATOM 654 C C . LEU A 1 89 ? 7.426 -5.279 8.228 1.00 92.94 89 LEU A C 1
ATOM 656 O O . LEU A 1 89 ? 7.335 -5.710 7.072 1.00 92.94 89 LEU A O 1
ATOM 660 N N . PRO A 1 90 ? 6.753 -4.193 8.654 1.00 92.06 90 PRO A N 1
ATOM 661 C CA . PRO A 1 90 ? 6.035 -3.322 7.734 1.00 92.06 90 PRO A CA 1
ATOM 662 C C . PRO A 1 90 ? 7.057 -2.528 6.914 1.00 92.06 90 PRO A C 1
ATOM 664 O O . PRO A 1 90 ? 7.858 -1.767 7.461 1.00 92.06 90 PRO A O 1
ATOM 667 N N . VAL A 1 91 ? 7.062 -2.731 5.600 1.00 94.06 91 VAL A N 1
ATOM 668 C CA . VAL A 1 91 ? 7.936 -2.026 4.653 1.00 94.06 91 VAL A CA 1
ATOM 669 C C . VAL A 1 91 ? 7.091 -1.416 3.544 1.00 94.06 91 VAL A C 1
ATOM 671 O O . VAL A 1 91 ? 5.974 -1.840 3.303 1.00 94.06 91 VAL A O 1
ATOM 674 N N . SER A 1 92 ? 7.612 -0.411 2.846 1.00 92.06 92 SER A N 1
ATOM 675 C CA . SER A 1 92 ? 6.869 0.208 1.744 1.00 92.06 92 SER A CA 1
ATOM 676 C C . SER A 1 92 ? 7.091 -0.539 0.431 1.00 92.06 92 SER A C 1
ATOM 678 O O . SER A 1 92 ? 8.226 -0.623 -0.068 1.00 92.06 92 SER A O 1
ATOM 680 N N . THR A 1 93 ? 6.003 -1.012 -0.181 1.00 92.25 93 THR A N 1
ATOM 681 C CA . THR A 1 93 ? 6.050 -1.556 -1.544 1.00 92.25 93 THR A CA 1
ATOM 682 C C . THR A 1 93 ? 6.426 -0.492 -2.579 1.00 92.25 93 THR A C 1
ATOM 684 O O . THR A 1 93 ? 7.235 -0.771 -3.469 1.00 92.25 93 THR A O 1
ATOM 687 N N . THR A 1 94 ? 5.930 0.740 -2.422 1.00 89.38 94 THR A N 1
ATOM 688 C CA . THR A 1 94 ? 6.224 1.880 -3.307 1.00 89.38 94 THR A CA 1
ATOM 689 C C . THR A 1 94 ? 7.713 2.232 -3.317 1.00 89.38 94 THR A C 1
ATOM 691 O O . THR A 1 94 ? 8.304 2.338 -4.393 1.00 89.38 94 THR A O 1
ATOM 694 N N . HIS A 1 95 ? 8.363 2.333 -2.147 1.00 91.81 95 HIS A N 1
ATOM 695 C CA . HIS A 1 95 ? 9.821 2.533 -2.068 1.00 91.81 95 HIS A CA 1
ATOM 696 C C . HIS A 1 95 ? 10.577 1.419 -2.800 1.00 91.81 95 HIS A C 1
ATOM 698 O O . HIS A 1 95 ? 11.512 1.680 -3.561 1.00 91.81 95 HIS A O 1
ATOM 704 N N . SER A 1 96 ? 10.139 0.176 -2.588 1.00 94.56 96 SER A N 1
ATOM 705 C CA . SER A 1 96 ? 10.791 -1.016 -3.128 1.00 94.56 96 SER A CA 1
ATOM 706 C C . SER A 1 96 ? 10.746 -1.045 -4.657 1.00 94.56 96 SER A C 1
ATOM 708 O O . SER A 1 96 ? 11.777 -1.264 -5.293 1.00 94.56 96 SER A O 1
ATOM 710 N N . ILE A 1 97 ? 9.582 -0.782 -5.267 1.00 92.44 97 ILE A N 1
ATOM 711 C CA . ILE A 1 97 ? 9.459 -0.794 -6.731 1.00 92.44 97 ILE A CA 1
ATOM 712 C C . ILE A 1 97 ? 10.145 0.412 -7.377 1.00 92.44 97 ILE A C 1
ATOM 714 O O . ILE A 1 97 ? 10.830 0.246 -8.385 1.00 92.44 97 ILE A O 1
ATOM 718 N N . VAL A 1 98 ? 10.040 1.606 -6.782 1.00 91.44 98 VAL A N 1
ATOM 719 C CA . VAL A 1 98 ? 10.710 2.816 -7.284 1.00 91.44 98 VAL A CA 1
ATOM 720 C C . VAL A 1 98 ? 12.227 2.635 -7.281 1.00 91.44 98 VAL A C 1
ATOM 722 O O . VAL A 1 98 ? 12.879 2.902 -8.293 1.00 91.44 98 VAL A O 1
ATOM 725 N N . GLY A 1 99 ? 12.789 2.117 -6.184 1.00 93.44 99 GLY A N 1
ATOM 726 C CA . GLY A 1 99 ? 14.215 1.808 -6.091 1.00 93.44 99 GLY A CA 1
ATOM 727 C C . GLY A 1 99 ? 14.652 0.755 -7.112 1.00 93.44 99 GLY A C 1
ATOM 728 O O . GLY A 1 99 ? 15.678 0.922 -7.769 1.00 93.44 99 GLY A O 1
ATOM 729 N N . ALA A 1 100 ? 13.847 -0.290 -7.313 1.00 94.81 100 ALA A N 1
ATOM 730 C CA . ALA A 1 100 ? 14.137 -1.338 -8.286 1.00 94.81 100 ALA A CA 1
ATOM 731 C C . ALA A 1 100 ? 14.097 -0.838 -9.745 1.00 94.81 100 ALA A C 1
ATOM 733 O O . ALA A 1 100 ? 14.916 -1.260 -10.563 1.00 94.81 100 ALA A O 1
ATOM 734 N N . VAL A 1 101 ? 13.172 0.068 -10.082 1.00 92.31 101 VAL A N 1
ATOM 735 C CA . VAL A 1 101 ? 13.088 0.702 -11.411 1.00 92.31 101 VAL A CA 1
ATOM 736 C C . VAL A 1 101 ? 14.260 1.660 -11.636 1.00 92.31 101 VAL A C 1
ATOM 738 O O . VAL A 1 101 ? 14.872 1.636 -12.704 1.00 92.31 101 VAL A O 1
ATOM 741 N N . LEU A 1 102 ? 14.630 2.461 -10.630 1.00 93.69 102 LEU A N 1
ATOM 742 C CA . LEU A 1 102 ? 15.822 3.312 -10.702 1.00 93.69 102 LEU A CA 1
ATOM 743 C C . LEU A 1 102 ? 17.096 2.475 -10.885 1.00 93.69 102 LEU A C 1
ATOM 745 O O . LEU A 1 102 ? 17.925 2.810 -11.727 1.00 93.69 102 LEU A O 1
ATOM 749 N N . GLY A 1 103 ? 17.231 1.367 -10.149 1.00 94.75 103 GLY A N 1
ATOM 750 C CA . GLY A 1 103 ? 18.358 0.440 -10.278 1.00 94.75 103 GLY A CA 1
ATOM 751 C C . GLY A 1 103 ? 18.491 -0.137 -11.689 1.00 94.75 103 GLY A C 1
ATOM 752 O O . GLY A 1 103 ? 19.593 -0.171 -12.234 1.00 94.75 103 GLY A O 1
ATOM 753 N N . PHE A 1 104 ? 17.372 -0.507 -12.320 1.00 93.50 104 PHE A N 1
ATOM 754 C CA . PHE A 1 104 ? 17.354 -0.896 -13.733 1.00 93.50 104 PHE A CA 1
ATOM 755 C C . PHE A 1 104 ? 17.835 0.241 -14.651 1.00 93.50 104 PHE A C 1
ATOM 757 O O . PHE A 1 104 ? 18.711 0.023 -15.487 1.00 93.50 104 PHE A O 1
ATOM 764 N N . GLY A 1 105 ? 17.327 1.464 -14.461 1.00 93.06 105 GLY A N 1
ATOM 765 C CA . GLY A 1 105 ? 17.765 2.634 -15.228 1.00 93.06 105 GLY A CA 1
ATOM 766 C C . GLY A 1 105 ? 19.268 2.899 -15.105 1.00 93.06 105 GLY A C 1
ATOM 767 O O . GLY A 1 105 ? 19.945 3.102 -16.110 1.00 93.06 105 GLY A O 1
ATOM 768 N N . LEU A 1 106 ? 19.816 2.823 -13.891 1.00 94.94 106 LEU A N 1
ATOM 769 C CA . LEU A 1 106 ? 21.253 2.976 -13.646 1.00 94.94 106 LEU A CA 1
ATOM 770 C C . LEU A 1 106 ? 22.077 1.850 -14.287 1.00 94.94 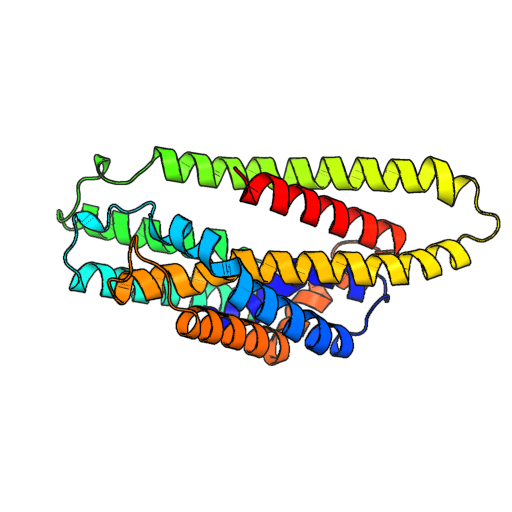106 LEU A C 1
ATOM 772 O O . LEU A 1 106 ? 23.155 2.112 -14.816 1.00 94.94 106 LEU A O 1
ATOM 776 N N . ALA A 1 107 ? 21.574 0.613 -14.310 1.00 94.88 107 ALA A N 1
ATOM 777 C CA . ALA A 1 107 ? 22.243 -0.491 -14.998 1.00 94.88 107 ALA A CA 1
ATOM 778 C C . ALA A 1 107 ? 22.340 -0.258 -16.518 1.00 94.88 107 ALA A C 1
ATOM 780 O O . ALA A 1 107 ? 23.366 -0.577 -17.122 1.00 94.88 107 ALA A O 1
ATOM 781 N N . LEU A 1 108 ? 21.316 0.343 -17.135 1.00 93.81 108 LEU A N 1
ATOM 782 C CA . LEU A 1 108 ? 21.368 0.754 -18.543 1.00 93.81 108 LEU A CA 1
ATOM 783 C C . LEU A 1 108 ? 22.373 1.882 -18.784 1.00 93.81 108 LEU A C 1
ATOM 785 O O . LEU A 1 108 ? 23.062 1.871 -19.805 1.00 93.81 108 LEU A O 1
ATOM 789 N N . VAL A 1 109 ? 22.500 2.814 -17.833 1.00 94.12 109 VAL A N 1
ATOM 790 C CA . VAL A 1 109 ? 23.523 3.868 -17.889 1.00 94.12 109 VAL A CA 1
ATOM 791 C C . VAL A 1 109 ? 24.927 3.272 -17.860 1.00 94.12 109 VAL A C 1
ATOM 793 O O . VAL A 1 109 ? 25.758 3.617 -18.695 1.00 94.12 109 VAL A O 1
ATOM 796 N N . LEU A 1 110 ? 25.182 2.317 -16.963 1.00 94.69 110 LEU A N 1
ATOM 797 C CA . LEU A 1 110 ? 26.475 1.627 -16.881 1.00 94.69 110 LEU A CA 1
ATOM 798 C C . LEU A 1 110 ? 26.809 0.828 -18.148 1.00 94.69 110 LEU A C 1
ATOM 800 O O . LEU A 1 110 ? 27.978 0.691 -18.496 1.00 94.69 110 LEU A O 1
ATOM 804 N N . ARG A 1 111 ? 25.794 0.316 -18.852 1.00 92.94 111 ARG A N 1
ATOM 805 C CA . ARG A 1 111 ? 25.955 -0.371 -20.144 1.00 92.94 111 ARG A CA 1
ATOM 806 C C . ARG A 1 111 ? 26.101 0.576 -21.340 1.00 92.94 111 ARG A C 1
ATOM 808 O O . ARG A 1 111 ? 26.292 0.097 -22.453 1.00 92.94 111 ARG A O 1
ATOM 815 N N . GLY A 1 112 ? 25.994 1.889 -21.133 1.00 90.69 112 GLY A N 1
ATOM 816 C CA . GLY A 1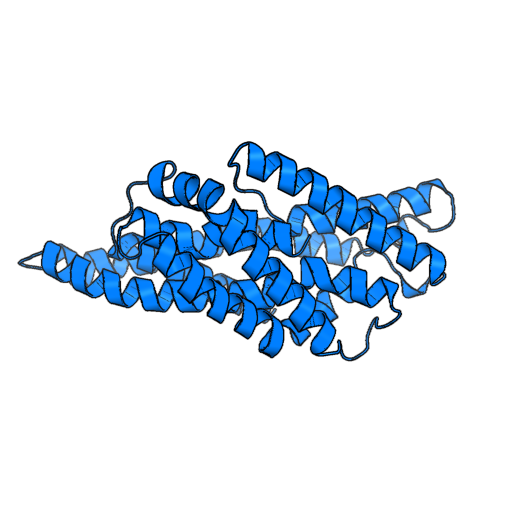 112 ? 26.042 2.890 -22.201 1.00 90.69 112 GLY A CA 1
ATOM 817 C C . GLY A 1 112 ? 24.780 2.952 -23.068 1.00 90.69 112 GLY A C 1
ATOM 818 O O . GLY A 1 112 ? 24.775 3.649 -24.076 1.00 90.69 112 GLY A O 1
ATOM 819 N N . SER A 1 113 ? 23.706 2.247 -22.692 1.00 89.12 113 SER A N 1
ATOM 820 C CA . SER A 1 113 ? 22.425 2.254 -23.417 1.00 89.12 113 SER A CA 1
ATOM 821 C C . SER A 1 113 ? 21.561 3.474 -23.086 1.00 89.12 113 SER A C 1
ATOM 823 O O . SER A 1 113 ? 20.616 3.771 -23.808 1.00 89.12 113 SER A O 1
ATOM 825 N N . LEU A 1 114 ? 21.866 4.178 -21.991 1.00 90.94 114 LEU A N 1
ATOM 826 C CA . LEU A 1 114 ? 21.162 5.382 -21.562 1.00 90.94 114 LEU A CA 1
ATOM 827 C C . LEU A 1 114 ? 22.157 6.401 -20.985 1.00 90.94 114 LEU A C 1
ATOM 829 O O . LEU A 1 114 ? 23.136 6.021 -20.350 1.00 90.94 114 LEU A O 1
ATOM 833 N N . ALA A 1 115 ? 21.915 7.700 -21.160 1.00 92.25 115 ALA A N 1
ATOM 834 C CA . ALA A 1 115 ? 22.692 8.721 -20.460 1.00 92.25 115 ALA A CA 1
ATOM 835 C C . ALA A 1 115 ? 22.133 8.951 -19.045 1.00 92.25 115 ALA A C 1
ATOM 837 O O . ALA A 1 115 ? 20.923 8.896 -18.825 1.00 92.25 115 ALA A O 1
ATOM 838 N N . LEU A 1 116 ? 22.999 9.283 -18.081 1.00 92.44 116 LEU A N 1
ATOM 839 C CA . LEU A 1 116 ? 22.572 9.597 -16.708 1.00 92.44 116 LEU A CA 1
ATOM 840 C C . LEU A 1 116 ? 21.581 10.776 -16.657 1.00 92.44 116 LEU A C 1
ATOM 842 O O . LEU A 1 116 ? 20.685 10.807 -15.813 1.00 92.44 116 LEU A O 1
ATOM 846 N N . SER A 1 117 ? 21.724 11.729 -17.580 1.00 92.12 117 SER A N 1
ATOM 847 C CA . SER A 1 117 ? 20.837 12.886 -17.737 1.00 92.12 117 SER A CA 1
ATOM 848 C C . SER A 1 117 ? 19.450 12.532 -18.276 1.00 92.12 117 SER A C 1
ATOM 850 O O . SER A 1 117 ? 18.529 13.328 -18.122 1.00 92.12 117 SER A O 1
ATOM 852 N N . SER A 1 118 ? 19.278 11.358 -18.892 1.00 90.94 118 SER A N 1
ATOM 853 C CA . SER A 1 118 ? 17.985 10.913 -19.418 1.00 90.94 118 SER A CA 1
ATOM 854 C C . SER A 1 118 ? 17.046 10.409 -18.316 1.00 90.94 118 SER A C 1
ATOM 856 O O . SER A 1 118 ? 15.835 10.362 -18.521 1.00 90.94 118 SER A O 1
ATOM 858 N N . ILE A 1 119 ? 17.573 10.044 -17.141 1.00 91.94 119 ILE A N 1
ATOM 859 C CA . ILE A 1 119 ? 16.751 9.694 -15.976 1.00 91.94 119 ILE A CA 1
ATOM 860 C C . ILE A 1 119 ? 15.989 10.943 -15.508 1.00 91.94 119 ILE A C 1
ATOM 862 O O . ILE A 1 119 ? 16.571 12.016 -15.339 1.00 91.94 119 ILE A O 1
ATOM 866 N N . LYS A 1 120 ? 14.679 10.811 -15.263 1.00 91.12 120 LYS A N 1
ATOM 867 C CA . LYS A 1 120 ? 13.802 11.919 -14.847 1.00 91.12 120 LYS A CA 1
ATOM 868 C C . LYS A 1 120 ? 14.002 12.256 -13.361 1.00 91.12 120 LYS A C 1
ATOM 870 O O . LYS A 1 120 ? 13.133 12.003 -12.525 1.00 91.12 120 LYS A O 1
ATOM 875 N N . TRP A 1 121 ? 15.147 12.854 -13.024 1.00 91.88 121 TRP A N 1
ATOM 876 C CA . TRP A 1 121 ? 15.529 13.207 -11.648 1.00 91.88 121 TRP A CA 1
ATOM 877 C C . TRP A 1 121 ? 14.524 14.124 -10.946 1.00 91.88 121 TRP A C 1
ATOM 879 O O . TRP A 1 121 ? 14.271 13.943 -9.760 1.00 91.88 121 TRP A O 1
ATOM 889 N N . GLY A 1 122 ? 13.897 15.058 -11.670 1.00 90.56 122 GLY A N 1
ATOM 890 C CA . GLY A 1 122 ? 12.848 15.917 -11.109 1.00 90.56 122 GLY A CA 1
ATOM 891 C C . GLY A 1 122 ? 11.631 15.121 -10.625 1.00 90.56 122 GLY A C 1
ATOM 892 O O . GLY A 1 122 ? 11.135 15.350 -9.526 1.00 90.56 122 GLY A O 1
ATOM 893 N N . THR A 1 123 ? 11.194 14.122 -11.398 1.00 88.19 123 THR A N 1
ATOM 894 C CA . THR A 1 123 ? 10.109 13.217 -10.991 1.00 88.19 123 THR A CA 1
ATOM 895 C C . THR A 1 123 ? 10.510 12.386 -9.776 1.00 88.19 123 THR A C 1
ATOM 897 O O . THR A 1 123 ? 9.723 12.266 -8.841 1.00 88.19 123 THR A O 1
ATOM 900 N N . LEU A 1 124 ? 11.740 11.859 -9.747 1.00 89.12 124 LEU A N 1
ATOM 901 C CA . LEU A 1 124 ? 12.251 11.124 -8.587 1.00 89.12 124 LEU A CA 1
ATOM 902 C C . LEU A 1 124 ? 12.292 12.005 -7.328 1.00 89.12 124 LEU A C 1
ATOM 904 O O . LEU A 1 124 ? 11.864 11.559 -6.268 1.00 89.12 124 LEU A O 1
ATOM 908 N N . LEU A 1 125 ? 12.753 13.253 -7.439 1.00 90.69 125 LEU A N 1
ATOM 909 C CA . LEU A 1 125 ? 12.779 14.204 -6.325 1.00 90.69 125 LEU A CA 1
ATOM 910 C C . LEU A 1 125 ? 11.374 14.509 -5.799 1.00 90.69 125 LEU A C 1
ATOM 912 O O . LEU A 1 125 ? 11.186 14.522 -4.587 1.00 90.69 125 LEU A O 1
ATOM 916 N N . ASN A 1 126 ? 10.383 14.686 -6.677 1.00 87.38 126 ASN A N 1
ATOM 917 C CA . ASN A 1 126 ? 8.990 14.883 -6.262 1.00 87.38 126 ASN A CA 1
ATOM 918 C C . ASN A 1 126 ? 8.443 13.664 -5.505 1.00 87.38 126 ASN A C 1
ATOM 920 O O . ASN A 1 126 ? 7.785 13.817 -4.477 1.00 87.38 126 ASN A O 1
ATOM 924 N N . ILE A 1 127 ? 8.758 12.455 -5.980 1.00 86.31 127 ILE A N 1
ATOM 925 C CA . ILE A 1 127 ? 8.394 11.206 -5.301 1.00 86.31 127 ILE A CA 1
ATOM 926 C C . ILE A 1 127 ? 9.042 11.155 -3.908 1.00 86.31 127 ILE A C 1
ATOM 928 O O . ILE A 1 127 ? 8.337 10.967 -2.918 1.00 86.31 127 ILE A O 1
ATOM 932 N N . VAL A 1 128 ? 10.350 11.402 -3.800 1.00 89.44 128 VAL A N 1
ATOM 933 C CA . VAL A 1 128 ? 11.068 11.401 -2.512 1.00 89.44 128 VAL A CA 1
ATOM 934 C C . VAL A 1 128 ? 10.533 12.480 -1.566 1.00 89.44 128 VAL A C 1
ATOM 936 O O . VAL A 1 128 ? 10.343 12.218 -0.380 1.00 89.44 128 VAL A O 1
ATOM 939 N N . ALA A 1 129 ? 10.230 13.677 -2.073 1.00 89.56 129 ALA A N 1
ATOM 940 C CA . ALA A 1 129 ? 9.616 14.739 -1.283 1.00 89.56 129 ALA A CA 1
ATOM 941 C C . ALA A 1 129 ? 8.245 14.309 -0.737 1.00 89.56 129 ALA A C 1
ATOM 943 O O . ALA A 1 129 ? 7.949 14.544 0.435 1.00 89.56 129 ALA A O 1
ATOM 944 N N . SER A 1 130 ? 7.435 13.613 -1.543 1.00 86.75 130 SER A N 1
ATOM 945 C CA . SER A 1 130 ? 6.135 13.092 -1.102 1.00 86.75 130 SER A CA 1
ATOM 946 C C . SER A 1 130 ? 6.259 12.091 0.053 1.00 86.75 130 SER A C 1
ATOM 948 O O . SER A 1 130 ? 5.416 12.097 0.951 1.00 86.75 130 SER A O 1
ATOM 950 N N . TRP A 1 131 ? 7.334 11.295 0.099 1.00 88.25 131 TRP A N 1
ATOM 951 C CA . TRP A 1 131 ? 7.597 10.333 1.179 1.00 88.25 131 TRP A CA 1
ATOM 952 C C . TRP A 1 131 ? 7.924 11.000 2.517 1.00 88.25 131 TRP A C 1
ATOM 954 O O . TRP A 1 131 ? 7.755 10.386 3.566 1.00 88.25 131 TRP A O 1
ATOM 964 N N . ILE A 1 132 ? 8.358 12.262 2.490 1.00 90.69 132 ILE A N 1
ATOM 965 C CA . ILE A 1 132 ? 8.614 13.068 3.690 1.00 90.69 132 ILE A CA 1
ATOM 966 C C . ILE A 1 132 ? 7.365 13.870 4.069 1.00 90.69 132 ILE A C 1
ATOM 968 O O . ILE A 1 132 ? 6.995 13.936 5.239 1.00 90.69 132 ILE A O 1
ATOM 972 N N . ILE A 1 133 ? 6.697 14.474 3.084 1.00 90.19 133 ILE A N 1
ATOM 973 C CA . ILE A 1 133 ? 5.556 15.367 3.318 1.00 90.19 133 ILE A CA 1
ATOM 974 C C . ILE A 1 133 ? 4.315 14.582 3.760 1.00 90.19 133 ILE A C 1
ATOM 976 O O . ILE A 1 133 ? 3.618 15.017 4.677 1.00 90.19 133 ILE A O 1
ATOM 980 N N . SER A 1 134 ? 4.033 13.426 3.149 1.00 89.12 134 SER A N 1
ATOM 981 C CA . SER A 1 134 ? 2.802 12.676 3.436 1.00 89.12 134 SER A CA 1
ATOM 982 C C . SER A 1 134 ? 2.718 12.147 4.877 1.00 89.12 134 SER A C 1
ATOM 984 O O . SER A 1 134 ? 1.670 12.353 5.490 1.00 89.12 134 SER A O 1
ATOM 986 N N . PRO A 1 135 ? 3.771 11.588 5.516 1.00 90.81 135 PRO A N 1
ATOM 987 C CA . PRO A 1 135 ? 3.678 11.217 6.930 1.00 90.81 135 PRO A CA 1
ATOM 988 C C . PRO A 1 135 ? 3.470 12.422 7.855 1.00 90.81 135 PRO A C 1
ATOM 990 O O . PRO A 1 135 ? 2.728 12.320 8.830 1.00 90.81 135 PRO A O 1
ATOM 993 N N . ILE A 1 136 ? 4.080 13.574 7.544 1.00 92.81 136 ILE A N 1
ATOM 994 C CA . ILE A 1 136 ? 3.914 14.810 8.327 1.00 92.81 136 ILE A CA 1
ATOM 995 C C . ILE A 1 136 ? 2.472 15.316 8.224 1.00 92.81 136 ILE A C 1
ATOM 997 O O . ILE A 1 136 ? 1.860 15.641 9.242 1.00 92.81 136 ILE A O 1
ATOM 1001 N N . ALA A 1 137 ? 1.909 15.341 7.013 1.00 91.25 137 ALA A N 1
ATOM 1002 C CA . ALA A 1 137 ? 0.514 15.707 6.792 1.00 91.25 137 ALA A CA 1
ATOM 1003 C C . ALA A 1 137 ? -0.440 14.741 7.515 1.00 91.25 137 ALA A C 1
ATOM 1005 O O . ALA A 1 137 ? -1.338 15.188 8.229 1.00 91.25 137 ALA A O 1
ATOM 1006 N N . GLY A 1 138 ? -0.198 13.430 7.415 1.00 91.88 138 GLY A N 1
ATOM 1007 C CA . GLY A 1 138 ? -0.978 12.410 8.117 1.00 91.88 138 GLY A CA 1
ATOM 1008 C C . GLY A 1 138 ? -0.940 12.588 9.634 1.00 91.88 138 GLY A C 1
ATOM 1009 O O . GLY A 1 138 ? -1.988 12.576 10.279 1.00 91.88 138 GLY A O 1
ATOM 1010 N N . ALA A 1 139 ? 0.244 12.838 10.200 1.00 92.31 139 ALA A N 1
ATOM 1011 C CA . ALA A 1 139 ? 0.412 13.115 11.623 1.00 92.31 139 ALA A CA 1
ATOM 1012 C C . ALA A 1 139 ? -0.324 14.391 12.053 1.00 92.31 139 ALA A C 1
ATOM 1014 O O . ALA A 1 139 ? -0.999 14.389 13.082 1.00 92.31 139 ALA A O 1
ATOM 1015 N N . PHE A 1 140 ? -0.243 15.459 11.254 1.00 94.31 140 PHE A N 1
ATOM 1016 C CA . PHE A 1 140 ? -0.964 16.705 11.505 1.00 94.31 140 PHE A CA 1
ATOM 1017 C C . PHE A 1 140 ? -2.482 16.484 11.519 1.00 94.31 140 PHE A C 1
ATOM 1019 O O . PHE A 1 140 ? -3.137 16.826 12.503 1.00 94.31 140 PHE A O 1
ATOM 1026 N N . PHE A 1 141 ? -3.046 15.850 10.485 1.00 93.31 141 PHE A N 1
ATOM 1027 C CA . PHE A 1 141 ? -4.486 15.589 10.425 1.00 93.31 141 PHE A CA 1
ATOM 1028 C C . PHE A 1 141 ? -4.955 14.664 11.549 1.00 93.31 141 PHE A C 1
ATOM 1030 O O . PHE A 1 141 ? -5.945 14.972 12.214 1.00 93.31 141 PHE A O 1
ATOM 1037 N N . ALA A 1 142 ? -4.235 13.569 11.809 1.00 93.12 142 ALA A N 1
ATOM 1038 C CA . ALA A 1 142 ? -4.567 12.650 12.894 1.00 93.12 142 ALA A CA 1
ATOM 1039 C C . ALA A 1 142 ? -4.528 13.350 14.263 1.00 93.12 142 ALA A C 1
ATOM 1041 O O . ALA A 1 142 ? -5.435 13.160 15.076 1.00 93.12 142 ALA A O 1
ATOM 1042 N N . PHE A 1 143 ? -3.524 14.206 14.501 1.00 95.06 143 PHE A N 1
ATOM 1043 C CA . PHE A 1 143 ? -3.427 15.016 15.714 1.00 95.06 143 PHE A CA 1
ATOM 1044 C C . PHE A 1 143 ? -4.619 15.962 15.855 1.00 95.06 143 PHE A C 1
ATOM 1046 O O . PHE A 1 143 ? -5.262 15.972 16.903 1.00 95.06 143 PHE A O 1
ATOM 1053 N N . THR A 1 144 ? -4.949 16.724 14.810 1.00 95.50 144 THR A N 1
ATOM 1054 C CA . THR A 1 144 ? -6.068 17.673 14.838 1.00 95.50 144 THR A CA 1
ATOM 1055 C C . THR A 1 144 ? -7.394 16.964 15.099 1.00 95.50 144 THR A C 1
ATOM 1057 O O . THR A 1 144 ? -8.149 17.388 15.972 1.00 95.50 144 THR A O 1
ATOM 1060 N N . ILE A 1 145 ? -7.669 15.856 14.407 1.00 94.62 145 ILE A N 1
ATOM 1061 C CA . ILE A 1 145 ? -8.914 15.092 14.577 1.00 94.62 145 ILE A CA 1
ATOM 1062 C C . ILE A 1 145 ? -9.012 14.536 15.996 1.00 94.62 145 ILE A C 1
ATOM 1064 O O . ILE A 1 145 ? -10.024 14.742 16.672 1.00 94.62 145 ILE A O 1
ATOM 1068 N N . PHE A 1 146 ? -7.947 13.896 16.484 1.00 95.50 146 PHE A N 1
ATOM 1069 C CA . PHE A 1 146 ? -7.940 13.344 17.833 1.00 95.50 146 PHE A CA 1
ATOM 1070 C C . PHE A 1 146 ? -8.069 14.438 18.898 1.00 95.50 146 PHE A C 1
ATOM 1072 O O . PHE A 1 146 ? -8.801 14.267 19.873 1.00 95.50 146 PHE A O 1
ATOM 1079 N N . PHE A 1 147 ? -7.404 15.581 18.710 1.00 96.50 147 PHE A N 1
ATOM 1080 C CA . PHE A 1 147 ? -7.507 16.729 19.608 1.00 96.50 147 PHE A CA 1
ATOM 1081 C C . PHE A 1 147 ? -8.950 17.238 19.708 1.00 96.50 147 PHE A C 1
ATOM 1083 O O . PHE A 1 147 ? -9.448 17.455 20.814 1.00 96.50 147 PHE A O 1
ATOM 1090 N N . LEU A 1 148 ? -9.651 17.366 18.577 1.00 96.62 148 LEU A N 1
ATOM 1091 C CA . LEU A 1 148 ? -11.053 17.784 18.549 1.00 96.62 148 LEU A CA 1
ATOM 1092 C C . LEU A 1 148 ? -11.970 16.752 19.221 1.00 96.62 148 LEU A C 1
ATOM 1094 O O . LEU A 1 148 ? -12.780 17.122 20.071 1.00 96.62 148 LEU A O 1
ATOM 1098 N N . ILE A 1 149 ? -11.812 15.461 18.908 1.00 95.81 149 ILE A N 1
ATOM 1099 C CA . ILE A 1 149 ? -12.580 14.380 19.552 1.00 95.81 149 ILE A CA 1
ATOM 1100 C C . ILE A 1 149 ? -12.355 14.400 21.063 1.00 95.81 149 ILE A C 1
ATOM 1102 O O . ILE A 1 149 ? -13.309 14.333 21.840 1.00 95.81 149 ILE A O 1
ATOM 1106 N N . ARG A 1 150 ? -11.103 14.550 21.502 1.00 95.50 150 ARG A N 1
ATOM 1107 C CA . ARG A 1 150 ? -10.774 14.627 22.923 1.00 95.50 150 ARG A CA 1
ATOM 1108 C C . ARG A 1 150 ? -11.465 15.812 23.589 1.00 95.50 150 ARG A C 1
ATOM 1110 O O . ARG A 1 150 ? -12.154 15.625 24.589 1.00 95.50 150 ARG A O 1
ATOM 1117 N N . ARG A 1 151 ? -11.309 17.008 23.019 1.00 96.44 151 ARG A N 1
ATOM 1118 C CA . ARG A 1 151 ? -11.778 18.266 23.610 1.00 96.44 151 ARG A CA 1
ATOM 1119 C C . ARG A 1 151 ? -13.301 18.381 23.663 1.00 96.44 151 ARG A C 1
ATOM 1121 O O . ARG A 1 151 ? -13.846 18.939 24.615 1.00 96.44 151 ARG A O 1
ATOM 1128 N N . PHE A 1 152 ? -13.986 17.903 22.627 1.00 96.31 152 PHE A N 1
ATOM 1129 C CA . PHE A 1 152 ? -15.428 18.106 22.472 1.00 96.31 152 PHE A CA 1
ATOM 1130 C C . PHE A 1 152 ? -16.272 16.886 22.836 1.00 96.31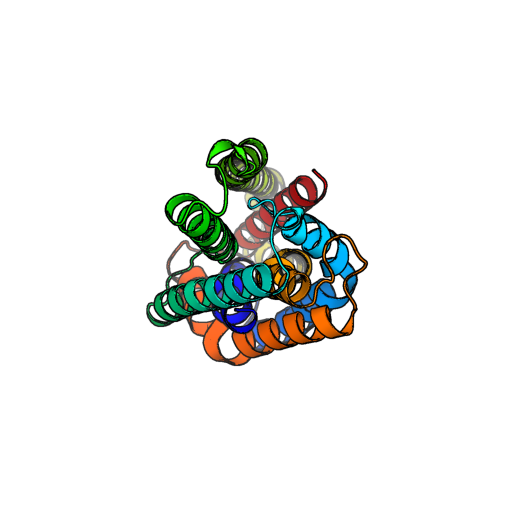 152 PHE A C 1
ATOM 1132 O O . PHE A 1 152 ? -17.441 17.067 23.168 1.00 96.31 152 PHE A O 1
ATOM 1139 N N . ILE A 1 153 ? -15.705 15.676 22.802 1.00 95.44 153 ILE A N 1
ATOM 1140 C CA . ILE A 1 153 ? -16.443 14.434 23.058 1.00 95.44 153 ILE A CA 1
ATOM 1141 C C . ILE A 1 153 ? -15.928 13.765 24.331 1.00 95.44 153 ILE A C 1
ATOM 1143 O O . ILE A 1 153 ? -16.685 13.647 25.288 1.00 95.44 153 ILE A O 1
ATOM 1147 N N . LEU A 1 154 ? -14.652 13.364 24.383 1.00 94.81 154 LEU A N 1
ATOM 1148 C CA . LEU A 1 154 ? -14.144 12.545 25.495 1.00 94.81 154 LEU A CA 1
ATOM 1149 C C . LEU A 1 154 ? -14.144 13.285 26.837 1.00 94.81 154 LEU A C 1
ATOM 1151 O O . LEU A 1 154 ? -14.568 12.717 27.835 1.00 94.81 154 LEU A O 1
ATOM 1155 N N . GLU A 1 155 ? -13.726 14.553 26.867 1.00 94.25 155 GLU A N 1
ATOM 1156 C CA . GLU A 1 155 ? -13.718 15.370 28.096 1.00 94.25 155 GLU A CA 1
ATOM 1157 C C . GLU A 1 155 ? -15.123 15.710 28.616 1.00 94.25 155 GLU A C 1
ATOM 1159 O O . GLU A 1 155 ? -15.266 16.138 29.758 1.00 94.25 155 GLU A O 1
ATOM 1164 N N . ARG A 1 156 ? -16.158 15.540 27.786 1.00 94.00 156 ARG A N 1
ATOM 1165 C CA . ARG A 1 156 ? -17.560 15.824 28.130 1.00 94.00 156 ARG A CA 1
ATOM 1166 C C . ARG A 1 156 ? -18.402 14.559 28.303 1.00 94.00 156 ARG A C 1
ATOM 1168 O O . ARG A 1 156 ? -19.586 14.664 28.604 1.00 94.00 156 ARG A O 1
ATOM 1175 N N . ALA A 1 157 ? -17.828 13.382 28.066 1.00 92.56 157 ALA A N 1
ATOM 1176 C CA . ALA A 1 157 ? -18.555 12.125 28.093 1.00 92.56 157 ALA A CA 1
ATOM 1177 C C . ALA A 1 157 ? -18.722 11.616 29.527 1.00 92.56 157 ALA A C 1
ATOM 1179 O O . ALA A 1 157 ? -17.742 11.438 30.245 1.00 92.56 157 ALA A O 1
ATOM 1180 N N . GLU A 1 158 ? -19.957 11.297 29.909 1.00 89.88 158 GLU A N 1
ATOM 1181 C CA . GLU A 1 158 ? -20.242 10.618 31.180 1.00 89.88 158 GLU A CA 1
ATOM 1182 C C . GLU A 1 158 ? -19.699 9.179 31.187 1.00 89.88 158 GLU A C 1
ATOM 1184 O O . GLU A 1 158 ? -19.190 8.703 32.198 1.00 89.88 158 GLU A O 1
ATOM 1189 N N . GLU A 1 159 ? -19.765 8.488 30.041 1.00 93.75 159 GLU A N 1
ATOM 1190 C CA . GLU A 1 159 ? -19.330 7.097 29.885 1.00 93.75 159 GLU A CA 1
ATOM 1191 C C . GLU A 1 159 ? -18.411 6.939 28.660 1.00 93.75 159 GLU A C 1
ATOM 1193 O O . GLU A 1 159 ? -18.868 6.737 27.530 1.00 93.75 159 GLU A O 1
ATOM 1198 N N . ILE A 1 160 ? -17.092 6.977 28.881 1.00 93.06 160 ILE A N 1
ATOM 1199 C CA . ILE A 1 160 ? -16.077 6.835 27.815 1.00 93.06 160 ILE A CA 1
ATOM 1200 C C . ILE A 1 160 ? -16.261 5.524 27.033 1.00 93.06 160 ILE A C 1
ATOM 1202 O O . ILE A 1 160 ? -16.139 5.508 25.810 1.00 93.06 160 ILE A O 1
ATOM 1206 N N . GLY A 1 161 ? -16.627 4.429 27.709 1.00 92.75 161 GLY A N 1
ATOM 1207 C CA . GLY A 1 161 ? -16.833 3.127 27.066 1.00 92.75 161 GLY A CA 1
ATOM 1208 C C . GLY A 1 161 ? -17.934 3.133 25.998 1.00 92.75 161 GLY A C 1
ATOM 1209 O O . GLY A 1 161 ? -17.816 2.438 24.988 1.00 92.75 161 GLY A O 1
ATOM 1210 N N . ARG A 1 162 ? -18.984 3.946 26.173 1.00 94.12 162 ARG A N 1
ATOM 1211 C CA . ARG A 1 162 ? -20.043 4.112 25.167 1.00 94.12 162 ARG A CA 1
ATOM 1212 C C . ARG A 1 162 ? -19.537 4.871 23.946 1.00 94.12 162 ARG A C 1
ATOM 1214 O O . ARG A 1 162 ? -19.845 4.478 22.824 1.00 94.12 162 ARG A O 1
ATOM 1221 N N . VAL A 1 163 ? -18.736 5.913 24.163 1.00 95.31 163 VAL A N 1
ATOM 1222 C CA . VAL A 1 163 ? -18.100 6.675 23.081 1.00 95.31 163 VAL A CA 1
ATOM 1223 C C . VAL A 1 163 ? -17.185 5.768 22.264 1.00 95.31 163 VAL A C 1
ATOM 1225 O O . VAL A 1 163 ? -17.329 5.707 21.048 1.00 95.31 163 VAL A O 1
ATOM 1228 N N . GLU A 1 164 ? -16.316 4.992 22.911 1.00 95.25 164 GLU A N 1
ATOM 1229 C CA . GLU A 1 164 ? -15.409 4.073 22.210 1.00 95.25 164 GLU A CA 1
ATOM 1230 C C . GLU A 1 164 ? -16.163 3.004 21.401 1.00 95.25 164 GLU A C 1
ATOM 1232 O O . GLU A 1 164 ? -15.761 2.693 20.284 1.00 95.25 164 GLU A O 1
ATOM 1237 N N . LYS A 1 165 ? -17.305 2.493 21.889 1.00 94.38 165 LYS A N 1
ATOM 1238 C CA . LYS A 1 165 ? -18.161 1.580 21.103 1.00 94.38 165 LYS A CA 1
ATOM 1239 C C . LYS A 1 165 ? -18.717 2.238 19.839 1.00 94.38 165 LYS A C 1
ATOM 1241 O O . LYS A 1 165 ? -18.730 1.606 18.790 1.00 94.38 165 LYS A O 1
ATOM 1246 N N . ILE A 1 166 ? -19.162 3.493 19.920 1.00 95.38 166 ILE A N 1
ATOM 1247 C CA . ILE A 1 166 ? -19.634 4.245 18.744 1.00 95.38 166 ILE A CA 1
ATOM 1248 C C . ILE A 1 166 ? -18.478 4.451 17.762 1.00 95.38 166 ILE A C 1
ATOM 1250 O O . ILE A 1 166 ? -18.620 4.187 16.568 1.00 95.38 166 ILE A O 1
ATOM 1254 N N . PHE A 1 167 ? -17.316 4.864 18.269 1.00 96.00 167 PHE A N 1
ATOM 1255 C CA . PHE A 1 167 ? -16.128 5.054 17.446 1.00 96.00 167 PHE A CA 1
ATOM 1256 C C . PHE A 1 167 ? -15.601 3.754 16.844 1.00 96.00 167 PHE A C 1
ATOM 1258 O O . PHE A 1 167 ? -15.017 3.823 15.775 1.00 96.00 167 PHE A O 1
ATOM 1265 N N . ALA A 1 168 ? -15.855 2.583 17.433 1.00 95.00 168 ALA A N 1
ATOM 1266 C CA . ALA A 1 168 ? -15.522 1.306 16.801 1.00 95.00 168 ALA A CA 1
ATOM 1267 C C . ALA A 1 168 ? -16.280 1.123 15.480 1.00 95.00 1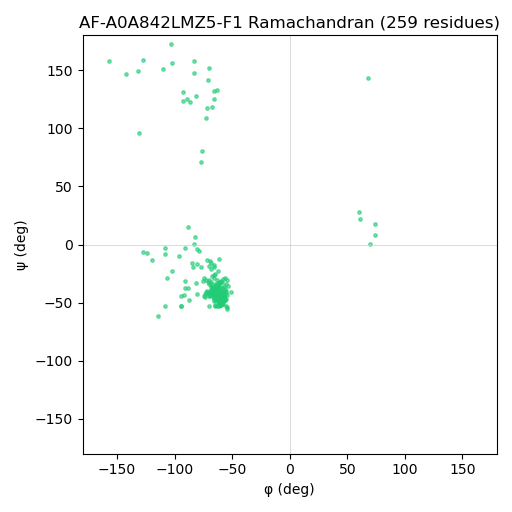68 ALA A C 1
ATOM 1269 O O . ALA A 1 168 ? -15.675 0.759 14.477 1.00 95.00 168 ALA A O 1
ATOM 1270 N N . TYR A 1 169 ? -17.573 1.461 15.430 1.00 95.00 169 TYR A N 1
ATOM 1271 C CA . TYR A 1 169 ? -18.336 1.422 14.177 1.00 95.00 169 TYR A CA 1
ATOM 1272 C C . TYR A 1 169 ? -17.851 2.465 13.165 1.00 95.00 169 TYR A C 1
ATOM 1274 O O . TYR A 1 169 ? -17.735 2.162 11.977 1.00 95.00 169 TYR A O 1
ATOM 1282 N N . LEU A 1 170 ? -17.531 3.680 13.626 1.00 94.69 170 LEU A N 1
ATOM 1283 C CA . LEU A 1 170 ? -16.960 4.717 12.760 1.00 94.69 170 LEU A CA 1
ATOM 1284 C C . LEU A 1 170 ? -15.584 4.312 12.224 1.00 94.69 170 LEU A C 1
ATOM 1286 O O . LEU A 1 170 ? -15.287 4.569 11.061 1.00 94.69 170 LEU A O 1
ATOM 1290 N N . GLN A 1 171 ? -14.781 3.640 13.049 1.00 94.44 171 GLN A N 1
ATOM 1291 C CA . GLN A 1 171 ? -13.475 3.125 12.673 1.00 94.44 171 GLN A CA 1
ATOM 1292 C C . GLN A 1 171 ? -13.600 2.070 11.571 1.00 94.44 171 GLN A C 1
ATOM 1294 O O . GLN A 1 171 ? -12.879 2.123 10.588 1.00 94.44 171 GLN A O 1
ATOM 1299 N N . VAL A 1 172 ? -14.569 1.154 11.656 1.00 94.69 172 VAL A N 1
ATOM 1300 C CA . VAL A 1 172 ? -14.810 0.189 10.566 1.00 94.69 172 VAL A CA 1
ATOM 1301 C C . VAL A 1 172 ? -15.085 0.905 9.238 1.00 94.69 172 VAL A C 1
ATOM 1303 O O . VAL A 1 172 ? -14.585 0.480 8.194 1.00 94.69 172 VAL A O 1
ATOM 1306 N N . ALA A 1 173 ? -15.840 2.007 9.262 1.00 93.12 173 ALA A N 1
ATOM 1307 C CA . ALA A 1 173 ? -16.102 2.805 8.068 1.00 93.12 173 ALA A CA 1
ATOM 1308 C C . ALA A 1 173 ? -14.840 3.524 7.550 1.00 93.12 173 ALA A C 1
ATOM 1310 O O . ALA A 1 173 ? -14.586 3.500 6.344 1.00 93.12 173 ALA A O 1
ATOM 1311 N N . SER A 1 174 ? -14.021 4.120 8.427 1.00 92.31 174 SER A N 1
ATOM 1312 C CA . SER A 1 174 ? -12.758 4.753 8.015 1.00 92.31 174 SER A CA 1
ATOM 1313 C C . SER A 1 174 ? -11.733 3.739 7.513 1.00 92.31 174 SER A C 1
ATOM 1315 O O . SER A 1 174 ? -11.136 3.963 6.464 1.00 92.31 174 SER A O 1
ATOM 1317 N N . ALA A 1 175 ? -11.583 2.593 8.172 1.00 92.50 175 ALA A N 1
ATOM 1318 C CA . ALA A 1 175 ? -10.702 1.515 7.735 1.00 92.50 175 ALA A CA 1
ATOM 1319 C C . ALA A 1 175 ? -11.126 0.978 6.365 1.00 92.50 175 ALA A C 1
ATOM 1321 O O . ALA A 1 175 ? -10.293 0.784 5.481 1.00 92.50 175 ALA A O 1
ATOM 1322 N N . SER A 1 176 ? -12.437 0.818 6.149 1.00 92.25 176 SER A N 1
ATOM 1323 C CA . SER A 1 176 ? -12.991 0.451 4.841 1.00 92.25 176 SER A CA 1
ATOM 1324 C C . SER A 1 176 ? -12.594 1.454 3.757 1.00 92.25 176 SER A C 1
ATOM 1326 O O . SER A 1 176 ? -12.197 1.072 2.656 1.00 92.25 176 SER A O 1
ATOM 1328 N N . TYR A 1 177 ? -12.659 2.747 4.076 1.00 88.62 177 TYR A N 1
ATOM 1329 C CA . TYR A 1 177 ? -12.247 3.792 3.151 1.00 88.62 177 TYR A CA 1
ATOM 1330 C C . TYR A 1 177 ? -10.749 3.730 2.832 1.00 88.62 177 TYR A C 1
ATOM 1332 O O . TYR A 1 177 ? -10.376 3.801 1.660 1.00 88.62 177 TYR A O 1
ATOM 1340 N N . VAL A 1 178 ? -9.901 3.529 3.847 1.00 90.19 178 VAL A N 1
ATOM 1341 C CA . VAL A 1 178 ? -8.452 3.388 3.658 1.00 90.19 178 VAL A CA 1
ATOM 1342 C C . VAL A 1 178 ? -8.127 2.160 2.807 1.00 90.19 178 VAL A C 1
ATOM 1344 O O . VAL A 1 178 ? -7.363 2.300 1.862 1.00 90.19 178 VAL A O 1
ATOM 1347 N N . ALA A 1 179 ? -8.727 0.992 3.065 1.00 92.25 179 ALA A N 1
ATOM 1348 C CA . ALA A 1 179 ? -8.486 -0.223 2.272 1.00 92.25 179 ALA A CA 1
ATOM 1349 C C . ALA A 1 179 ? -8.914 -0.067 0.804 1.00 92.25 179 ALA A C 1
ATOM 1351 O O . ALA A 1 179 ? -8.235 -0.519 -0.116 1.00 92.25 179 ALA A O 1
ATOM 1352 N N . PHE A 1 180 ? -10.025 0.626 0.552 1.00 90.56 180 PHE A N 1
ATOM 1353 C CA . PHE A 1 180 ? -10.426 0.941 -0.816 1.00 90.56 180 PHE A CA 1
ATOM 1354 C C . PHE A 1 180 ? -9.419 1.872 -1.512 1.00 90.56 180 PHE A C 1
ATOM 1356 O O . PHE A 1 180 ? -9.007 1.614 -2.647 1.00 90.56 180 PHE A O 1
ATOM 1363 N N . ALA A 1 181 ? -9.013 2.953 -0.836 1.00 86.69 181 ALA A N 1
ATOM 1364 C CA . ALA A 1 181 ? -8.048 3.914 -1.369 1.00 86.69 181 ALA A CA 1
ATOM 1365 C C . ALA A 1 181 ? -6.678 3.260 -1.611 1.00 86.69 181 ALA A C 1
ATOM 1367 O O . ALA A 1 181 ? -6.079 3.454 -2.669 1.00 86.69 181 ALA A O 1
ATOM 1368 N N . HIS A 1 182 ? -6.228 2.431 -0.673 1.00 89.56 182 HIS A N 1
ATOM 1369 C CA . HIS A 1 182 ? -4.996 1.661 -0.763 1.00 89.56 182 HIS A CA 1
ATOM 1370 C C . HIS A 1 182 ? -5.010 0.733 -1.981 1.00 89.56 182 HIS A C 1
ATOM 1372 O O . HIS A 1 182 ? -4.135 0.853 -2.835 1.00 89.56 182 HIS A O 1
ATOM 1378 N N . GLY A 1 183 ? -6.058 -0.077 -2.165 1.00 90.69 183 GLY A N 1
ATOM 1379 C CA . GLY A 1 183 ? -6.170 -0.948 -3.339 1.00 90.69 183 GLY A CA 1
ATOM 1380 C C . GLY A 1 183 ? -6.136 -0.186 -4.663 1.00 90.69 183 GLY A C 1
ATOM 1381 O O . GLY A 1 183 ? -5.515 -0.635 -5.628 1.00 90.69 183 GLY A O 1
ATOM 1382 N N . SER A 1 184 ? -6.747 1.003 -4.712 1.00 87.81 184 SER A N 1
ATOM 1383 C CA . SER A 1 184 ? -6.702 1.860 -5.902 1.00 87.81 184 SER A CA 1
ATOM 1384 C C . SER A 1 184 ? -5.311 2.436 -6.193 1.00 87.81 184 SER A C 1
ATOM 1386 O O . SER A 1 184 ? -4.943 2.591 -7.355 1.00 87.81 184 SER A O 1
ATOM 1388 N N . ASN A 1 185 ? -4.508 2.709 -5.170 1.00 86.88 185 ASN A N 1
ATOM 1389 C CA . ASN A 1 185 ? -3.189 3.306 -5.348 1.00 86.88 185 ASN A CA 1
ATOM 1390 C C . ASN A 1 185 ? -2.113 2.246 -5.585 1.00 86.88 185 ASN A C 1
ATOM 1392 O O . ASN A 1 185 ? -1.345 2.332 -6.544 1.00 86.88 185 ASN A O 1
ATOM 1396 N N . ASP A 1 186 ? -2.100 1.203 -4.764 1.00 88.88 186 ASP A N 1
ATOM 1397 C CA . ASP A 1 186 ? -0.966 0.292 -4.671 1.00 88.88 186 ASP A CA 1
ATOM 1398 C C . ASP A 1 186 ? -1.002 -0.799 -5.740 1.00 88.88 186 ASP A C 1
ATOM 1400 O O . ASP A 1 186 ? 0.046 -1.325 -6.121 1.00 88.88 186 ASP A O 1
ATOM 1404 N N . VAL A 1 187 ? -2.162 -1.070 -6.358 1.00 92.31 187 VAL A N 1
ATOM 1405 C CA . VAL A 1 187 ? -2.225 -1.958 -7.533 1.00 92.31 187 VAL A CA 1
ATOM 1406 C C . VAL A 1 187 ? -1.277 -1.496 -8.648 1.00 92.31 187 VAL A C 1
ATOM 1408 O O . VAL A 1 187 ? -0.706 -2.330 -9.358 1.00 92.31 187 VAL A O 1
ATOM 1411 N N . ALA A 1 188 ? -1.027 -0.186 -8.757 1.00 88.81 188 ALA A N 1
ATOM 1412 C CA . ALA A 1 188 ? -0.103 0.397 -9.723 1.00 88.81 188 ALA A CA 1
ATOM 1413 C C . ALA A 1 188 ? 1.343 -0.091 -9.540 1.00 88.81 188 ALA A C 1
ATOM 1415 O O . ALA A 1 188 ? 2.054 -0.261 -10.530 1.00 88.81 188 ALA A O 1
ATOM 1416 N N . ASN A 1 189 ? 1.768 -0.390 -8.308 1.00 90.94 189 ASN A N 1
ATOM 1417 C CA . ASN A 1 189 ? 3.121 -0.872 -8.011 1.00 90.94 189 ASN A CA 1
ATOM 1418 C C . ASN A 1 189 ? 3.386 -2.259 -8.612 1.00 90.94 189 ASN A C 1
ATOM 1420 O O . ASN A 1 189 ? 4.522 -2.597 -8.942 1.00 90.94 189 ASN A O 1
ATOM 1424 N N . ALA A 1 190 ? 2.339 -3.072 -8.768 1.00 92.81 190 ALA A N 1
ATOM 1425 C CA . ALA A 1 190 ? 2.432 -4.372 -9.420 1.00 92.81 190 ALA A CA 1
ATOM 1426 C C . ALA A 1 190 ? 2.076 -4.299 -10.909 1.00 92.81 190 ALA A C 1
ATOM 1428 O O . ALA A 1 190 ? 2.767 -4.891 -11.733 1.00 92.81 190 ALA A O 1
ATOM 1429 N N . VAL A 1 191 ? 1.003 -3.588 -11.259 1.00 92.75 191 VAL A N 1
ATOM 1430 C CA . VAL A 1 191 ? 0.459 -3.570 -12.622 1.00 92.75 191 VAL A CA 1
ATOM 1431 C C . VAL A 1 191 ? 1.214 -2.611 -13.538 1.00 92.75 191 VAL A C 1
ATOM 1433 O O . VAL A 1 191 ? 1.358 -2.911 -14.717 1.00 92.75 191 VAL A O 1
ATOM 1436 N N . GLY A 1 192 ? 1.736 -1.497 -13.026 1.00 90.12 192 GLY A N 1
ATOM 1437 C CA . GLY A 1 192 ? 2.443 -0.485 -13.815 1.00 90.12 192 GLY A CA 1
ATOM 1438 C C . GLY A 1 192 ? 3.609 -1.061 -14.627 1.00 90.12 192 GLY A C 1
ATOM 1439 O O . GLY A 1 192 ? 3.611 -0.913 -15.851 1.00 90.12 192 GLY A O 1
ATOM 1440 N N . PRO A 1 193 ? 4.565 -1.782 -14.009 1.00 90.62 193 PRO A N 1
ATOM 1441 C CA . PRO A 1 193 ? 5.659 -2.374 -14.771 1.00 90.62 193 PRO A CA 1
ATOM 1442 C C . PRO A 1 193 ? 5.188 -3.509 -15.698 1.00 90.62 193 PRO A C 1
ATOM 1444 O O . PRO A 1 193 ? 5.695 -3.621 -16.810 1.00 90.62 193 PRO A O 1
ATOM 1447 N N . VAL A 1 194 ? 4.173 -4.301 -15.319 1.00 92.19 194 VAL A N 1
ATOM 1448 C CA . VAL A 1 194 ? 3.593 -5.315 -16.229 1.00 92.19 194 VAL A CA 1
ATOM 1449 C C . VAL A 1 194 ? 2.962 -4.656 -17.456 1.00 92.19 194 VAL A C 1
ATOM 1451 O O . VAL A 1 194 ? 3.159 -5.118 -18.575 1.00 92.19 194 VAL A O 1
ATOM 1454 N N . ALA A 1 195 ? 2.247 -3.548 -17.278 1.00 90.81 195 ALA A N 1
ATOM 1455 C CA . ALA A 1 195 ? 1.682 -2.785 -18.381 1.00 90.81 195 ALA A CA 1
ATOM 1456 C C . ALA A 1 195 ? 2.773 -2.248 -19.319 1.00 90.81 195 ALA A C 1
ATOM 1458 O O . ALA A 1 195 ? 2.622 -2.342 -20.536 1.00 90.81 195 ALA A O 1
ATOM 1459 N N . ALA A 1 196 ? 3.887 -1.748 -18.774 1.00 88.81 196 ALA A N 1
ATOM 1460 C CA . ALA A 1 196 ? 5.038 -1.328 -19.573 1.00 88.81 196 ALA A CA 1
ATOM 1461 C C . ALA A 1 196 ? 5.649 -2.502 -20.365 1.00 88.81 196 ALA A C 1
ATOM 1463 O O . ALA A 1 196 ? 5.894 -2.375 -21.564 1.00 88.81 196 ALA A O 1
ATOM 1464 N N . ALA A 1 197 ? 5.811 -3.669 -19.733 1.00 90.50 197 ALA A N 1
ATOM 1465 C CA . ALA A 1 197 ? 6.293 -4.890 -20.388 1.00 90.50 197 ALA A CA 1
ATOM 1466 C C . ALA A 1 197 ? 5.379 -5.365 -21.532 1.00 90.50 197 ALA A C 1
ATOM 1468 O O . ALA A 1 197 ? 5.856 -5.904 -22.527 1.00 90.50 197 ALA A O 1
ATOM 1469 N N . LEU A 1 198 ? 4.070 -5.131 -21.420 1.00 91.38 198 LEU A N 1
ATOM 1470 C CA . LEU A 1 198 ? 3.084 -5.445 -22.458 1.00 91.38 198 LEU A CA 1
ATOM 1471 C C . LEU A 1 198 ? 2.962 -4.362 -23.545 1.00 91.38 198 LEU A C 1
ATOM 1473 O O . LEU A 1 198 ? 2.137 -4.500 -24.444 1.00 91.38 198 LEU A O 1
ATOM 1477 N N . GLY A 1 199 ? 3.741 -3.279 -23.465 1.00 88.00 199 GLY A N 1
ATOM 1478 C CA . GLY A 1 199 ? 3.687 -2.176 -24.430 1.00 88.00 199 GLY A CA 1
ATOM 1479 C C . GLY A 1 199 ? 2.449 -1.285 -24.276 1.00 88.00 199 GLY A C 1
ATOM 1480 O O . GLY A 1 199 ? 2.109 -0.536 -25.183 1.00 88.00 199 GLY A O 1
ATOM 1481 N N . LEU A 1 200 ? 1.770 -1.340 -23.126 1.00 86.50 200 LEU A N 1
ATOM 1482 C CA . LEU A 1 200 ? 0.558 -0.561 -22.835 1.00 86.50 200 LEU A CA 1
ATOM 1483 C C . LEU A 1 200 ? 0.866 0.822 -22.237 1.00 86.50 200 LEU A C 1
ATOM 1485 O O . LEU A 1 200 ? -0.009 1.479 -21.666 1.00 86.50 200 LEU A O 1
ATOM 1489 N N . PHE A 1 201 ? 2.110 1.283 -22.340 1.00 73.12 201 PHE A N 1
ATOM 1490 C CA . PHE A 1 201 ? 2.536 2.559 -21.780 1.00 73.12 201 PHE A CA 1
ATOM 1491 C C . PHE A 1 201 ? 1.799 3.742 -22.419 1.00 73.12 201 PHE A C 1
ATOM 1493 O O . PHE A 1 201 ? 1.669 3.829 -23.636 1.00 73.12 201 PHE A O 1
ATOM 1500 N N . GLY A 1 202 ? 1.307 4.669 -21.590 1.00 68.81 202 GLY A N 1
ATOM 1501 C CA . GLY A 1 202 ? 0.570 5.848 -22.058 1.00 68.81 202 GLY A CA 1
ATOM 1502 C C . GLY A 1 202 ? -0.822 5.550 -22.631 1.00 68.81 202 GLY A C 1
ATOM 1503 O O . GLY A 1 202 ? -1.523 6.482 -23.016 1.00 68.81 202 GLY A O 1
ATOM 1504 N N . THR A 1 203 ? -1.238 4.281 -22.649 1.00 79.12 203 THR A N 1
ATOM 1505 C CA . THR A 1 203 ? -2.562 3.846 -23.104 1.00 79.12 203 THR A CA 1
ATOM 1506 C C . THR A 1 203 ? -3.476 3.517 -21.929 1.00 79.12 203 THR A C 1
ATOM 1508 O O . THR A 1 203 ? -3.069 3.501 -20.763 1.00 79.12 203 THR A O 1
ATOM 1511 N N . GLU A 1 204 ? -4.748 3.266 -22.225 1.00 80.75 204 GLU A N 1
ATOM 1512 C CA . GLU A 1 204 ? -5.681 2.808 -21.209 1.00 80.75 204 GLU A CA 1
ATOM 1513 C C . GLU A 1 204 ? -5.332 1.396 -20.725 1.00 80.75 204 GLU A C 1
ATOM 1515 O O . GLU A 1 204 ? -5.410 0.427 -21.479 1.00 80.75 204 GLU A O 1
ATOM 1520 N N . ILE A 1 205 ? -5.017 1.265 -19.434 1.00 87.00 205 ILE A N 1
ATOM 1521 C CA . ILE A 1 205 ? -4.766 -0.043 -18.822 1.00 87.00 205 ILE A CA 1
ATOM 1522 C C . ILE A 1 205 ? -6.057 -0.874 -18.825 1.00 87.00 205 ILE A C 1
ATOM 1524 O O . ILE A 1 205 ? -7.081 -0.415 -18.298 1.00 87.00 205 ILE A O 1
ATOM 1528 N N . PRO A 1 206 ? -6.039 -2.099 -19.381 1.00 91.00 206 PRO A N 1
ATOM 1529 C CA . PRO A 1 206 ? -7.227 -2.923 -19.464 1.00 91.00 206 PRO A CA 1
ATOM 1530 C C . PRO A 1 206 ? -7.624 -3.443 -18.081 1.00 91.00 206 PRO A C 1
ATOM 1532 O O . PRO A 1 206 ? -6.788 -3.842 -17.268 1.00 91.00 206 PRO A O 1
ATOM 1535 N N . ARG A 1 207 ? -8.934 -3.492 -17.824 1.00 91.06 207 ARG A N 1
ATOM 1536 C CA . ARG A 1 207 ? -9.481 -3.870 -16.508 1.00 91.06 207 ARG A CA 1
ATOM 1537 C C . ARG A 1 207 ? -9.073 -5.270 -16.054 1.00 91.06 207 ARG A C 1
ATOM 1539 O O . ARG A 1 207 ? -8.920 -5.480 -14.859 1.00 91.06 207 ARG A O 1
ATOM 1546 N N . TRP A 1 208 ? -8.870 -6.212 -16.978 1.00 94.69 208 TRP A N 1
ATOM 1547 C CA . TRP A 1 208 ? -8.435 -7.567 -16.626 1.00 94.69 208 TRP A CA 1
ATOM 1548 C C . TRP A 1 208 ? -7.055 -7.567 -15.957 1.00 94.69 208 TRP A C 1
ATOM 1550 O O . TRP A 1 208 ? -6.817 -8.358 -15.050 1.00 94.69 208 TRP A O 1
ATOM 1560 N N . LEU A 1 209 ? -6.165 -6.649 -16.348 1.00 94.25 209 LEU A N 1
ATOM 1561 C CA . LEU A 1 209 ? -4.827 -6.565 -15.776 1.00 94.25 209 LEU A CA 1
ATOM 1562 C C . LEU A 1 209 ? -4.880 -6.003 -14.347 1.00 94.25 209 LEU A C 1
ATOM 1564 O O . LEU A 1 209 ? -4.233 -6.539 -13.448 1.00 94.25 209 LEU A O 1
ATOM 1568 N N . LEU A 1 210 ? -5.725 -4.991 -14.120 1.00 94.44 210 LEU A N 1
ATOM 1569 C CA . LEU A 1 210 ? -6.038 -4.491 -12.776 1.00 94.44 210 LEU A CA 1
ATOM 1570 C C . LEU A 1 210 ? -6.700 -5.571 -11.911 1.00 94.44 210 LEU A C 1
ATOM 1572 O O . LEU A 1 210 ? -6.367 -5.691 -10.738 1.00 94.44 210 LEU A O 1
ATOM 1576 N N . ALA A 1 211 ? -7.581 -6.395 -12.488 1.00 96.38 211 ALA A N 1
ATOM 1577 C CA . ALA A 1 211 ? -8.220 -7.505 -11.783 1.00 96.38 211 ALA A CA 1
ATOM 1578 C C . ALA A 1 211 ? -7.218 -8.580 -11.353 1.00 96.38 211 ALA A C 1
ATOM 1580 O O . ALA A 1 211 ? -7.301 -9.057 -10.226 1.00 96.38 211 ALA A O 1
ATOM 1581 N N . ILE A 1 212 ? -6.231 -8.920 -12.186 1.00 96.56 212 ILE A N 1
ATOM 1582 C CA . ILE A 1 212 ? -5.142 -9.826 -11.783 1.00 96.56 212 ILE A CA 1
ATOM 1583 C C . ILE A 1 212 ? -4.328 -9.215 -10.636 1.00 96.56 212 ILE A C 1
ATOM 1585 O O . ILE A 1 212 ? -4.016 -9.910 -9.668 1.00 96.56 212 ILE A O 1
ATOM 1589 N N . GLY A 1 213 ? -4.019 -7.916 -10.712 1.00 96.31 213 GLY A N 1
ATOM 1590 C CA . GLY A 1 213 ? -3.361 -7.188 -9.626 1.00 96.31 213 GLY A CA 1
ATOM 1591 C C . GLY A 1 213 ? -4.165 -7.241 -8.323 1.00 96.31 213 GLY A C 1
ATOM 1592 O O . GLY A 1 213 ? -3.643 -7.665 -7.295 1.00 96.31 213 GLY A O 1
ATOM 1593 N N . GLY A 1 214 ? -5.452 -6.899 -8.381 1.00 96.44 214 GLY A N 1
ATOM 1594 C CA . GLY A 1 214 ? -6.368 -6.956 -7.243 1.00 96.44 214 GLY A CA 1
ATOM 1595 C C . GLY A 1 214 ? -6.495 -8.364 -6.656 1.00 96.44 214 GLY A C 1
ATOM 1596 O O . GLY A 1 214 ? -6.381 -8.528 -5.447 1.00 96.44 214 GLY A O 1
ATOM 1597 N N . LEU A 1 215 ? -6.660 -9.400 -7.489 1.00 97.75 215 LEU A N 1
ATOM 1598 C CA . LEU A 1 215 ? -6.691 -10.795 -7.026 1.00 97.75 215 LEU A CA 1
ATOM 1599 C C . LEU A 1 215 ? -5.395 -11.170 -6.306 1.00 97.75 215 LEU A C 1
ATOM 1601 O O . LEU A 1 215 ? -5.438 -11.798 -5.252 1.00 97.75 215 LEU A O 1
ATOM 1605 N N . GLY A 1 216 ? -4.246 -10.752 -6.843 1.00 97.75 216 GLY A N 1
ATOM 1606 C CA . GLY A 1 216 ? -2.957 -10.936 -6.188 1.00 97.75 216 GLY A CA 1
ATOM 1607 C C . GLY A 1 216 ? -2.935 -10.327 -4.786 1.00 97.75 216 GLY A C 1
ATOM 1608 O O . GLY A 1 216 ? -2.558 -11.024 -3.847 1.00 97.75 216 GLY A O 1
ATOM 1609 N N . ILE A 1 217 ? -3.396 -9.080 -4.634 1.00 96.81 217 ILE A N 1
ATOM 1610 C CA . ILE A 1 217 ? -3.511 -8.399 -3.332 1.00 96.81 217 ILE A CA 1
ATOM 1611 C C . ILE A 1 217 ? -4.404 -9.207 -2.380 1.00 96.81 217 ILE A C 1
ATOM 1613 O O . ILE A 1 217 ? -3.981 -9.527 -1.272 1.00 96.81 217 ILE A O 1
ATOM 1617 N N . VAL A 1 218 ? -5.594 -9.630 -2.817 1.00 96.88 218 VAL A N 1
ATOM 1618 C CA . VAL A 1 218 ? -6.521 -10.412 -1.976 1.00 96.88 218 VAL A CA 1
ATOM 1619 C C . VAL A 1 218 ? -5.910 -11.738 -1.523 1.00 96.88 218 VAL A C 1
ATOM 1621 O O . VAL A 1 218 ? -6.046 -12.112 -0.356 1.00 96.88 218 VAL A O 1
ATOM 1624 N N . ILE A 1 219 ? -5.209 -12.450 -2.409 1.00 97.75 219 ILE A N 1
ATOM 1625 C CA . ILE A 1 219 ? -4.532 -13.707 -2.056 1.00 97.75 219 ILE A CA 1
ATOM 1626 C C . ILE A 1 219 ? -3.403 -13.434 -1.053 1.00 97.75 219 ILE A C 1
ATOM 1628 O O . ILE A 1 219 ? -3.261 -14.168 -0.075 1.00 97.75 219 ILE A O 1
ATOM 1632 N N . GLY A 1 220 ? -2.624 -12.369 -1.259 1.00 97.06 220 GLY A N 1
ATOM 1633 C CA . GLY A 1 220 ? -1.580 -11.914 -0.335 1.00 97.06 220 GLY A CA 1
ATOM 1634 C C . GLY A 1 220 ? -2.105 -11.672 1.070 1.00 97.06 220 GLY A C 1
ATOM 1635 O O . GLY A 1 220 ? -1.626 -12.267 2.037 1.00 97.06 220 GLY A O 1
ATOM 1636 N N . LEU A 1 221 ? -3.164 -10.871 1.149 1.00 95.19 221 LEU A N 1
ATOM 1637 C CA . LEU A 1 221 ? -3.896 -10.591 2.374 1.00 95.19 221 LEU A CA 1
ATOM 1638 C C . LEU A 1 221 ? -4.363 -11.882 3.052 1.00 95.19 221 LEU A C 1
ATOM 1640 O O . LEU A 1 221 ? -4.034 -12.133 4.210 1.00 95.19 221 LEU A O 1
ATOM 1644 N N . SER A 1 222 ? -5.099 -12.713 2.316 1.00 95.44 222 SER A N 1
ATOM 1645 C CA . SER A 1 222 ? -5.757 -13.902 2.868 1.00 95.44 222 SER A CA 1
ATOM 1646 C C . SER A 1 222 ? -4.761 -14.952 3.357 1.00 95.44 222 SER A C 1
ATOM 1648 O O . SER A 1 222 ? -5.083 -15.749 4.232 1.00 95.44 222 SER A O 1
ATOM 1650 N N . THR A 1 223 ? -3.554 -14.967 2.787 1.00 95.88 223 THR A N 1
ATOM 1651 C CA . THR A 1 223 ? -2.526 -15.951 3.132 1.00 95.88 223 THR A CA 1
ATOM 1652 C C . THR A 1 223 ? -1.572 -15.444 4.202 1.00 95.88 223 THR A C 1
ATOM 1654 O O . THR A 1 223 ? -1.358 -16.155 5.177 1.00 95.88 223 THR A O 1
ATOM 1657 N N . TRP A 1 224 ? -0.959 -14.267 4.036 1.00 96.25 224 TRP A N 1
ATOM 1658 C CA . TRP A 1 224 ? 0.136 -13.790 4.898 1.00 96.25 224 TRP A CA 1
ATOM 1659 C C . TRP A 1 224 ? -0.117 -12.429 5.553 1.00 96.25 224 TRP A C 1
ATOM 1661 O O . TRP A 1 224 ? 0.649 -12.062 6.446 1.00 96.25 224 TRP A O 1
ATOM 1671 N N . GLY A 1 225 ? -1.196 -11.724 5.196 1.00 92.31 225 GLY A N 1
ATOM 1672 C CA . GLY A 1 225 ? -1.508 -10.393 5.733 1.00 92.31 225 GLY A CA 1
ATOM 1673 C C . GLY A 1 225 ? -1.545 -10.341 7.264 1.00 92.31 225 GLY A C 1
ATOM 1674 O O . GLY A 1 225 ? -1.068 -9.381 7.869 1.00 92.31 225 GLY A O 1
ATOM 1675 N N . TYR A 1 226 ? -2.016 -11.415 7.911 1.00 91.44 226 TYR A N 1
ATOM 1676 C CA . TYR A 1 226 ? -2.100 -11.510 9.374 1.00 91.44 226 TYR A CA 1
ATOM 1677 C C . TYR A 1 226 ? -0.757 -11.257 10.085 1.00 91.44 226 TYR A C 1
ATOM 1679 O O . TYR A 1 226 ? -0.730 -10.646 11.149 1.00 91.44 226 TYR A O 1
ATOM 1687 N N . ARG A 1 227 ? 0.373 -11.652 9.478 1.00 91.75 227 ARG A N 1
ATOM 1688 C CA . ARG A 1 227 ? 1.710 -11.566 10.094 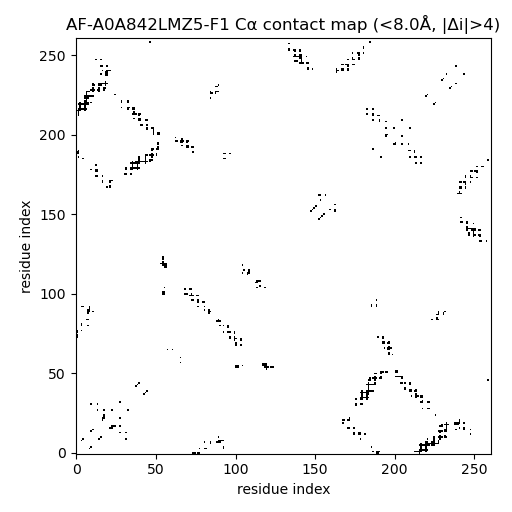1.00 91.75 227 ARG A CA 1
ATOM 1689 C C . ARG A 1 227 ? 2.126 -10.133 10.414 1.00 91.75 227 ARG A C 1
ATOM 1691 O O . ARG A 1 227 ? 2.726 -9.880 11.462 1.00 91.75 227 ARG A O 1
ATOM 1698 N N . VAL A 1 228 ? 1.847 -9.216 9.490 1.00 92.44 228 VAL A N 1
ATOM 1699 C CA . VAL A 1 228 ? 2.208 -7.800 9.627 1.00 92.44 228 VAL A CA 1
ATOM 1700 C C . VAL A 1 228 ? 1.094 -7.041 10.345 1.00 92.44 228 VAL A C 1
ATOM 1702 O O . VAL A 1 228 ? 1.394 -6.221 11.209 1.00 92.44 228 VAL A O 1
ATOM 1705 N N . ILE A 1 229 ? -0.177 -7.380 10.084 1.00 91.81 229 ILE A N 1
ATOM 1706 C CA . ILE A 1 229 ? -1.346 -6.785 10.758 1.00 91.81 229 ILE A CA 1
ATOM 1707 C C . ILE A 1 229 ? -1.253 -6.934 12.280 1.00 91.81 229 ILE A C 1
ATOM 1709 O O . ILE A 1 229 ? -1.412 -5.943 12.989 1.00 91.81 229 ILE A O 1
ATOM 1713 N N . GLU A 1 230 ? -0.944 -8.131 12.789 1.00 87.44 230 GLU A N 1
ATOM 1714 C CA . GLU A 1 230 ? -0.768 -8.364 14.233 1.00 87.44 230 GLU A CA 1
ATOM 1715 C C . GLU A 1 230 ? 0.369 -7.513 14.808 1.00 87.44 230 GLU A C 1
ATOM 1717 O O . GLU A 1 230 ? 0.244 -6.906 15.868 1.00 87.44 230 GLU A O 1
ATOM 1722 N N . THR A 1 231 ? 1.480 -7.411 14.077 1.00 86.56 231 THR A N 1
ATOM 1723 C CA . THR A 1 231 ? 2.646 -6.635 14.516 1.00 86.56 231 THR A CA 1
ATOM 1724 C C . THR A 1 231 ? 2.318 -5.145 14.616 1.00 86.56 231 THR A C 1
ATOM 1726 O O . THR A 1 231 ? 2.646 -4.512 15.618 1.00 86.56 231 THR A O 1
ATOM 1729 N N . VAL A 1 232 ? 1.630 -4.587 13.617 1.00 86.00 232 VAL A N 1
ATOM 1730 C CA . VAL A 1 232 ? 1.213 -3.176 13.608 1.00 86.00 232 VAL A CA 1
ATOM 1731 C C . VAL A 1 232 ? 0.143 -2.903 14.667 1.00 86.00 232 VAL A C 1
ATOM 1733 O O . VAL A 1 232 ? 0.230 -1.900 15.375 1.00 86.00 232 VAL A O 1
ATOM 1736 N N . GLY A 1 233 ? -0.834 -3.802 14.807 1.00 83.31 233 GLY A N 1
ATOM 1737 C CA . GLY A 1 233 ? -1.953 -3.646 15.735 1.00 83.31 233 GLY A CA 1
ATOM 1738 C C . GLY A 1 233 ? -1.572 -3.785 17.210 1.00 83.31 233 GLY A C 1
ATOM 1739 O O . GLY A 1 233 ? -2.168 -3.115 18.049 1.00 83.31 233 GLY A O 1
ATOM 1740 N N . GLU A 1 234 ? -0.578 -4.614 17.542 1.00 77.56 234 GLU A N 1
ATOM 1741 C CA . GLU A 1 234 ? -0.238 -4.915 18.941 1.00 77.56 234 GLU A CA 1
ATOM 1742 C C . GLU A 1 234 ? 1.053 -4.251 19.432 1.00 77.56 234 GLU A C 1
ATOM 1744 O O . GLU A 1 234 ? 1.188 -4.002 20.631 1.00 77.56 234 GLU A O 1
ATOM 1749 N N . ARG A 1 235 ? 2.027 -3.984 18.548 1.00 72.94 235 ARG A N 1
ATOM 1750 C CA . ARG A 1 235 ? 3.402 -3.651 18.976 1.00 72.94 235 ARG A CA 1
ATOM 1751 C C . ARG A 1 235 ? 3.816 -2.195 18.791 1.00 72.94 235 ARG A C 1
ATOM 1753 O O . ARG A 1 235 ? 4.894 -1.837 19.255 1.00 72.94 235 ARG A O 1
ATOM 1760 N N . ILE A 1 236 ? 3.007 -1.365 18.131 1.00 69.50 236 ILE A N 1
ATOM 1761 C CA . ILE A 1 236 ? 3.370 0.039 17.868 1.00 69.50 236 ILE A CA 1
ATOM 1762 C C . ILE A 1 236 ? 2.809 0.975 18.942 1.00 69.50 236 ILE A C 1
ATOM 1764 O O . ILE A 1 236 ? 3.550 1.761 19.527 1.00 69.50 236 ILE A O 1
ATOM 1768 N N . THR A 1 237 ? 1.506 0.914 19.221 1.00 72.44 237 THR A N 1
ATOM 1769 C CA . THR A 1 237 ? 0.870 1.759 20.241 1.00 72.44 237 THR A CA 1
ATOM 1770 C C . THR A 1 237 ? -0.427 1.142 20.748 1.00 72.44 237 THR A C 1
ATOM 1772 O O . THR A 1 237 ? -1.055 0.337 20.064 1.00 72.44 237 THR A O 1
ATOM 1775 N N . THR A 1 238 ? -0.854 1.542 21.947 1.00 78.62 238 THR A N 1
ATOM 1776 C CA . THR A 1 238 ? -2.162 1.148 22.478 1.00 78.62 238 THR A CA 1
ATOM 1777 C C . THR A 1 238 ? -3.266 1.900 21.736 1.00 78.62 238 THR A C 1
ATOM 1779 O O . THR A 1 238 ? -3.453 3.117 21.882 1.00 78.62 238 THR A O 1
ATOM 1782 N N . LEU A 1 239 ? -3.994 1.157 20.909 1.00 85.38 239 LEU A N 1
ATOM 1783 C CA . LEU A 1 239 ? -5.058 1.679 20.065 1.00 85.38 239 LEU A CA 1
ATOM 1784 C C . LEU A 1 239 ? -6.406 1.573 20.781 1.00 85.38 239 LEU A C 1
ATOM 1786 O O . LEU A 1 239 ? -6.834 0.497 21.184 1.00 85.38 239 LEU A O 1
ATOM 1790 N N . THR A 1 240 ? -7.085 2.709 20.916 1.00 92.75 240 THR A N 1
ATOM 1791 C CA . THR A 1 240 ? -8.527 2.767 21.190 1.00 92.75 240 THR A CA 1
ATOM 1792 C C . THR A 1 240 ? -9.259 3.100 19.892 1.00 92.75 240 THR A C 1
ATOM 1794 O O . THR A 1 240 ? -8.648 3.711 19.007 1.00 92.75 240 THR A O 1
ATOM 1797 N N . PRO A 1 241 ? -10.546 2.746 19.748 1.00 94.31 241 PRO A N 1
ATOM 1798 C CA . PRO A 1 241 ? -11.315 3.090 18.557 1.00 94.31 241 PRO A CA 1
ATOM 1799 C C . PRO A 1 241 ? -11.267 4.568 18.150 1.00 94.31 241 PRO A C 1
ATOM 1801 O O . PRO A 1 241 ? -11.078 4.875 16.977 1.00 94.31 241 PRO A O 1
ATOM 1804 N N . THR A 1 242 ? -11.339 5.499 19.104 1.00 95.12 242 THR A N 1
ATOM 1805 C CA . THR A 1 242 ? -11.199 6.945 18.830 1.00 95.12 242 THR A CA 1
ATOM 1806 C C . THR A 1 242 ? -9.847 7.319 18.214 1.00 95.12 242 THR A C 1
ATOM 1808 O O . THR A 1 242 ? -9.785 8.111 17.268 1.00 95.12 242 THR A O 1
ATOM 1811 N N . ARG A 1 243 ? -8.750 6.742 18.722 1.00 93.50 243 ARG A N 1
ATOM 1812 C CA . ARG A 1 243 ? -7.392 6.949 18.189 1.00 93.50 243 ARG A CA 1
ATOM 1813 C C . ARG A 1 243 ? -7.234 6.308 16.815 1.00 93.50 243 ARG A C 1
ATOM 1815 O O . ARG A 1 243 ? -6.693 6.948 15.918 1.00 93.50 243 ARG A O 1
ATOM 1822 N N . GLY A 1 244 ? -7.728 5.080 16.656 1.00 92.38 244 GLY A N 1
ATOM 1823 C CA . GLY A 1 244 ? -7.698 4.340 15.396 1.00 92.38 244 GLY A CA 1
ATOM 1824 C C . GLY A 1 244 ? -8.456 5.069 14.290 1.00 92.38 244 GLY A C 1
ATOM 1825 O O . GLY A 1 244 ? -7.880 5.336 13.241 1.00 92.38 244 GLY A O 1
ATOM 1826 N N . PHE A 1 245 ? -9.682 5.514 14.574 1.00 94.19 245 PHE A N 1
ATOM 1827 C CA . PHE A 1 245 ? -10.472 6.352 13.670 1.00 94.19 245 PHE A CA 1
ATOM 1828 C C . PHE A 1 245 ? -9.725 7.631 13.265 1.00 94.19 245 PHE A C 1
ATOM 1830 O O . PHE A 1 245 ? -9.660 7.969 12.086 1.00 94.19 245 PHE A O 1
ATOM 1837 N N . SER A 1 246 ? -9.123 8.335 14.231 1.00 93.56 246 SER A N 1
ATOM 1838 C CA . SER A 1 246 ? -8.386 9.578 13.954 1.00 93.56 246 SER A CA 1
ATOM 1839 C C . SER A 1 246 ? -7.182 9.340 13.036 1.00 93.56 246 SER A C 1
ATOM 1841 O O . SER A 1 246 ? -6.941 10.124 12.118 1.00 93.56 246 SER A O 1
ATOM 1843 N N . ALA A 1 247 ? -6.442 8.251 13.269 1.00 91.44 247 ALA A N 1
ATOM 1844 C CA . ALA A 1 247 ? -5.303 7.859 12.447 1.00 91.44 247 ALA A CA 1
ATOM 1845 C C . ALA A 1 247 ? -5.736 7.465 11.028 1.00 91.44 247 ALA A C 1
ATOM 1847 O O . ALA A 1 247 ? -5.186 7.976 10.057 1.00 91.44 247 ALA A O 1
ATOM 1848 N N . GLU A 1 248 ? -6.753 6.613 10.894 1.00 90.50 248 GLU A N 1
ATOM 1849 C CA . GLU A 1 248 ? -7.270 6.160 9.597 1.00 90.50 248 GLU A CA 1
ATOM 1850 C C . GLU A 1 248 ? -7.838 7.320 8.777 1.00 90.50 248 GLU A C 1
ATOM 1852 O O . GLU A 1 248 ? -7.534 7.447 7.593 1.00 90.50 248 GLU A O 1
ATOM 1857 N N . PHE A 1 249 ? -8.609 8.212 9.402 1.00 87.75 249 PHE A N 1
ATOM 1858 C CA . PHE A 1 249 ? -9.167 9.377 8.719 1.00 87.75 249 PHE A CA 1
ATOM 1859 C C . PHE A 1 249 ? -8.073 10.368 8.291 1.00 87.75 249 PHE A C 1
ATOM 1861 O O . PHE A 1 249 ? -8.123 10.900 7.178 1.00 87.75 249 PHE A O 1
ATOM 1868 N N . GLY A 1 250 ? -7.060 10.594 9.137 1.00 88.00 250 GLY A N 1
ATOM 1869 C CA . GLY A 1 250 ? -5.895 11.417 8.797 1.00 88.00 250 GLY A CA 1
ATOM 1870 C C . GLY A 1 250 ? -5.084 10.840 7.631 1.00 88.00 250 GLY A C 1
ATOM 1871 O O . GLY A 1 250 ? -4.713 11.573 6.707 1.00 88.00 250 GLY A O 1
ATOM 1872 N N . THR A 1 251 ? -4.883 9.519 7.625 1.00 86.06 251 THR A N 1
ATOM 1873 C CA . THR A 1 251 ? -4.239 8.789 6.525 1.00 86.06 251 THR A CA 1
ATOM 1874 C C . THR A 1 251 ? -5.060 8.890 5.245 1.00 86.06 251 THR A C 1
ATOM 1876 O O . THR A 1 251 ? -4.530 9.332 4.230 1.00 86.06 251 THR A O 1
ATOM 1879 N N . ALA A 1 252 ? -6.355 8.562 5.279 1.00 80.25 252 ALA A N 1
ATOM 1880 C CA . ALA A 1 252 ? -7.222 8.615 4.103 1.00 80.25 252 ALA A CA 1
ATOM 1881 C C . ALA A 1 252 ? -7.266 10.019 3.481 1.00 80.25 252 ALA A C 1
ATOM 1883 O O . ALA A 1 252 ? -7.129 10.165 2.268 1.00 80.25 252 ALA A O 1
ATOM 1884 N N . SER A 1 253 ? -7.392 11.055 4.317 1.00 82.06 253 SER A N 1
ATOM 1885 C CA . SER A 1 253 ? -7.410 12.454 3.869 1.00 82.06 253 SER A CA 1
ATOM 1886 C C . SER A 1 253 ? -6.108 12.833 3.168 1.00 82.06 253 SER A C 1
ATOM 1888 O O . SER A 1 253 ? -6.132 13.381 2.067 1.00 82.06 253 SER A O 1
ATOM 1890 N N . THR A 1 254 ? -4.967 12.486 3.771 1.00 84.06 254 THR A N 1
ATOM 1891 C CA . THR A 1 254 ? -3.646 12.709 3.167 1.00 84.06 254 THR A CA 1
ATOM 1892 C C . THR A 1 254 ? -3.518 11.982 1.838 1.00 84.06 254 THR A C 1
ATOM 1894 O O . THR A 1 254 ? -3.148 12.591 0.838 1.00 84.06 254 THR A O 1
ATOM 1897 N N . VAL A 1 255 ? -3.855 10.690 1.813 1.00 75.88 255 VAL A N 1
ATOM 1898 C CA . VAL A 1 255 ? -3.743 9.853 0.619 1.00 75.88 255 VAL A CA 1
ATOM 1899 C C . VAL A 1 255 ? -4.584 10.422 -0.516 1.00 75.88 255 VAL A C 1
ATOM 1901 O O . VAL A 1 255 ? -4.073 10.529 -1.626 1.00 75.88 255 VAL A O 1
ATOM 1904 N N . LEU A 1 256 ? -5.825 10.850 -0.272 1.00 71.44 256 LEU A N 1
ATOM 1905 C CA . LEU A 1 256 ? -6.653 11.440 -1.327 1.00 71.44 256 LEU A CA 1
ATOM 1906 C C . LEU A 1 256 ? -6.126 12.767 -1.848 1.00 71.44 256 LEU A C 1
ATOM 1908 O O . LEU A 1 256 ? -6.088 12.954 -3.063 1.00 71.44 256 LEU A O 1
ATOM 1912 N N . ILE A 1 257 ? -5.726 13.673 -0.953 1.00 73.81 257 ILE A N 1
ATOM 1913 C CA . ILE A 1 257 ? -5.181 14.971 -1.359 1.00 73.81 257 ILE A CA 1
ATOM 1914 C C . ILE A 1 257 ? -3.927 14.733 -2.202 1.00 73.81 257 ILE A C 1
ATOM 1916 O O . ILE A 1 257 ? -3.843 15.229 -3.322 1.00 73.81 257 ILE A O 1
ATOM 1920 N N . CYS A 1 258 ? -3.003 13.896 -1.729 1.00 68.75 258 CYS A N 1
ATOM 1921 C CA . CYS A 1 258 ? -1.787 13.562 -2.464 1.00 68.75 258 CYS A CA 1
ATOM 1922 C C . CYS A 1 258 ? -2.058 12.805 -3.771 1.00 68.75 258 CYS A C 1
ATOM 1924 O O . CYS A 1 258 ? -1.352 13.038 -4.739 1.00 68.75 258 CYS A O 1
ATOM 1926 N N . SER A 1 259 ? -3.085 11.951 -3.840 1.00 62.06 259 SER A N 1
ATOM 1927 C CA . SER A 1 259 ? -3.459 11.240 -5.078 1.00 62.06 259 SER A CA 1
ATOM 1928 C C . SER A 1 259 ? -4.094 12.158 -6.131 1.00 62.06 259 SER A C 1
ATOM 1930 O O . SER A 1 259 ? -4.274 11.748 -7.279 1.00 62.06 259 SER A O 1
ATOM 1932 N N . SER A 1 260 ? -4.491 13.374 -5.741 1.00 59.91 260 SER A N 1
ATOM 1933 C CA . SER A 1 260 ? -5.055 14.391 -6.635 1.00 59.91 260 SER A CA 1
ATOM 1934 C C . SER A 1 260 ? -4.032 15.412 -7.148 1.00 59.91 260 SER A C 1
ATOM 1936 O O . SER A 1 260 ? -4.368 16.181 -8.050 1.00 59.91 260 SER A O 1
ATOM 1938 N N . LEU A 1 261 ? -2.818 15.406 -6.583 1.00 59.88 261 LEU A N 1
ATOM 1939 C CA . LEU A 1 261 ? -1.671 16.238 -6.967 1.00 59.88 261 LEU A CA 1
ATOM 1940 C C . LEU A 1 261 ? -0.770 15.496 -7.965 1.00 59.88 261 LEU A C 1
ATOM 1942 O O . LEU A 1 261 ? -0.182 16.187 -8.825 1.00 59.88 261 LEU A O 1
#

Solvent-accessible surface area (backbone atoms only — not comparable to full-atom values): 12444 Å² total; per-residue (Å²): 67,30,32,39,42,17,17,27,46,45,23,79,35,44,6,48,39,43,33,33,64,57,37,53,70,71,54,45,42,55,53,40,34,54,29,18,31,48,17,7,41,76,51,10,55,65,45,18,49,56,57,43,68,45,51,44,60,60,89,80,49,56,66,66,60,42,26,53,40,26,53,51,16,44,48,54,27,24,52,52,46,46,53,35,37,73,73,33,43,80,60,63,64,63,60,36,36,54,51,30,45,50,50,44,43,52,52,34,30,76,70,67,77,39,59,77,84,58,41,38,58,69,60,48,50,54,52,56,50,46,70,58,50,46,59,53,49,18,50,51,42,17,49,52,47,38,51,49,46,41,69,70,43,59,75,69,46,95,52,62,70,60,53,37,56,54,26,22,58,52,21,54,55,31,28,48,51,25,23,21,51,45,20,13,49,54,32,17,70,41,36,15,39,54,36,43,40,71,68,44,61,92,46,86,72,57,56,68,55,33,40,53,24,15,51,27,20,34,50,14,28,68,72,45,16,63,52,18,20,52,42,50,11,69,73,73,52,94,41,44,22,55,55,28,28,20,44,35,45,13,42,41,53,38,52,52,55,60,73,74,106

Nearest PDB structures (foldseek):
  6l85-assembly1_A  TM=8.947E-01  e=7.848E-12  Thermotoga maritima MSB8
  9f6o-assembly1_A  TM=2.802E-01  e=4.674E+00  Homo sapiens
  6ivm-assembly1_E  TM=2.359E-01  e=6.061E+00  Klebsiella pneumoniae
  4ain-assembly1_A  TM=1.324E-01  e=1.169E+00  Corynebacterium glutamicum